Protein AF-A0A1N7NPM7-F1 (afdb_monomer_lite)

Structure (mmCIF, N/CA/C/O backbone):
data_AF-A0A1N7NPM7-F1
#
_entry.id   AF-A0A1N7NPM7-F1
#
loop_
_atom_site.group_PDB
_atom_site.id
_atom_site.type_symbol
_atom_site.label_atom_id
_atom_site.label_alt_id
_atom_site.label_comp_id
_atom_site.label_asym_id
_atom_site.label_entity_id
_atom_site.label_seq_id
_atom_site.pdbx_PDB_ins_code
_atom_site.Cartn_x
_atom_site.Cartn_y
_atom_site.Cartn_z
_atom_site.occupancy
_atom_site.B_iso_or_equiv
_atom_site.auth_seq_id
_atom_site.auth_comp_id
_atom_site.auth_asym_id
_atom_site.auth_atom_id
_atom_site.pdbx_PDB_model_num
ATOM 1 N N . MET A 1 1 ? 5.426 2.542 40.800 1.00 44.25 1 MET A N 1
ATOM 2 C CA . MET A 1 1 ? 4.868 1.258 40.334 1.00 44.25 1 MET A CA 1
ATOM 3 C C . MET A 1 1 ? 3.952 1.569 39.170 1.00 44.25 1 MET A C 1
ATOM 5 O O . MET A 1 1 ? 2.901 2.150 39.386 1.00 44.25 1 MET A O 1
ATOM 9 N N . LEU A 1 2 ? 4.429 1.337 37.947 1.00 50.62 2 LEU A N 1
ATOM 10 C CA . LEU A 1 2 ? 3.643 1.441 36.721 1.00 50.62 2 LEU A CA 1
ATOM 11 C C . LEU A 1 2 ? 3.340 0.005 36.306 1.00 50.62 2 LEU A C 1
ATOM 13 O O . LEU A 1 2 ? 4.246 -0.689 35.853 1.00 50.62 2 LEU A O 1
ATOM 17 N N . ASP A 1 3 ? 2.106 -0.436 36.534 1.00 46.72 3 ASP A N 1
ATOM 18 C CA . ASP A 1 3 ? 1.610 -1.720 36.047 1.00 46.72 3 ASP A CA 1
ATOM 19 C C . ASP A 1 3 ? 1.548 -1.685 34.519 1.00 46.72 3 ASP A C 1
ATOM 21 O O . ASP A 1 3 ? 0.654 -1.093 33.912 1.00 46.72 3 ASP A O 1
ATOM 25 N N . THR A 1 4 ? 2.536 -2.305 33.881 1.00 47.62 4 THR A N 1
ATOM 26 C CA . THR A 1 4 ? 2.466 -2.712 32.480 1.00 47.62 4 THR A CA 1
ATOM 27 C C . THR A 1 4 ? 1.654 -3.999 32.396 1.00 47.62 4 THR A C 1
ATOM 29 O O . THR A 1 4 ? 2.215 -5.087 32.312 1.00 47.62 4 THR A O 1
ATOM 32 N N . PHE A 1 5 ? 0.329 -3.858 32.430 1.00 43.31 5 PHE A N 1
ATOM 33 C CA . PHE A 1 5 ? -0.608 -4.871 31.946 1.00 43.31 5 PHE A CA 1
ATOM 34 C C . PHE A 1 5 ? -0.413 -4.998 30.425 1.00 43.31 5 PHE A C 1
ATOM 36 O O . PHE A 1 5 ? -0.824 -4.120 29.667 1.00 43.31 5 PHE A O 1
ATOM 43 N N . TYR A 1 6 ? 0.280 -6.046 29.988 1.00 47.88 6 TYR A N 1
ATOM 44 C CA . TYR A 1 6 ? 0.394 -6.454 28.584 1.00 47.88 6 TYR A CA 1
ATOM 45 C C . TYR A 1 6 ? 0.045 -7.944 28.499 1.00 47.88 6 TYR A C 1
ATOM 47 O O . TYR A 1 6 ? 0.883 -8.778 28.180 1.00 47.88 6 TYR A O 1
ATOM 55 N N . ASP A 1 7 ? -1.207 -8.260 28.815 1.00 42.31 7 ASP A N 1
ATOM 56 C CA . ASP A 1 7 ? -1.862 -9.487 28.365 1.00 42.31 7 ASP A CA 1
ATOM 57 C C . ASP A 1 7 ? -2.561 -9.157 27.040 1.00 42.31 7 ASP A C 1
ATOM 59 O O . ASP A 1 7 ? -3.732 -8.787 27.007 1.00 42.31 7 ASP A O 1
ATOM 63 N N . ASP A 1 8 ? -1.800 -9.197 25.945 1.00 46.72 8 ASP A N 1
ATOM 64 C CA . ASP A 1 8 ? -2.334 -9.172 24.575 1.00 46.72 8 ASP A CA 1
ATOM 65 C C . ASP A 1 8 ? -2.113 -10.570 23.973 1.00 46.72 8 ASP A C 1
ATOM 67 O O . ASP A 1 8 ? -1.433 -10.748 22.961 1.00 46.72 8 ASP A O 1
ATOM 71 N N . ASP A 1 9 ? -2.655 -11.583 24.658 1.00 43.19 9 ASP A N 1
ATOM 72 C CA . ASP A 1 9 ? -2.912 -12.917 24.105 1.00 43.19 9 ASP A CA 1
ATOM 73 C C . ASP A 1 9 ? -4.099 -12.799 23.136 1.00 43.19 9 ASP A C 1
ATOM 75 O O . ASP A 1 9 ? -5.238 -13.170 23.413 1.00 43.19 9 ASP A O 1
ATOM 79 N N . PHE A 1 10 ? -3.849 -12.154 21.994 1.00 45.81 10 PHE A N 1
ATOM 80 C CA . PHE A 1 10 ? -4.786 -12.118 20.878 1.00 45.81 10 PHE A CA 1
ATOM 81 C C . PHE A 1 10 ? -4.476 -13.313 19.972 1.00 45.81 10 PHE A C 1
ATOM 83 O O . PHE A 1 10 ? -3.776 -13.192 18.959 1.00 45.81 10 PHE A O 1
ATOM 90 N N . GLU A 1 11 ? -4.964 -14.486 20.383 1.00 36.81 11 GLU A N 1
ATOM 91 C CA . GLU A 1 11 ? -5.079 -15.676 19.537 1.00 36.81 11 GLU A CA 1
ATOM 92 C C . GLU A 1 11 ? -6.141 -15.411 18.459 1.00 36.81 11 GLU A C 1
ATOM 94 O O . GLU A 1 11 ? -7.296 -15.816 18.543 1.00 36.81 11 GLU A O 1
ATOM 99 N N . ASP A 1 12 ? -5.745 -14.638 17.451 1.00 50.12 12 ASP A N 1
ATOM 100 C CA . ASP A 1 12 ? -6.538 -14.357 16.260 1.00 50.12 12 ASP A CA 1
ATOM 101 C C . ASP A 1 12 ? -6.553 -15.610 15.367 1.00 50.12 12 ASP A C 1
ATOM 103 O O . ASP A 1 12 ? -5.730 -15.763 14.455 1.00 50.12 12 ASP A O 1
ATOM 107 N N . ASP A 1 13 ? -7.474 -16.528 15.665 1.00 41.88 13 ASP A N 1
ATOM 108 C CA . ASP A 1 13 ? -7.858 -17.668 14.824 1.00 41.88 13 ASP A CA 1
ATOM 109 C C . ASP A 1 13 ? -8.550 -17.168 13.542 1.00 41.88 13 ASP A C 1
ATOM 111 O O . ASP A 1 13 ? -9.756 -17.286 13.338 1.00 41.88 13 ASP A O 1
ATOM 115 N N . PHE A 1 14 ? -7.779 -16.522 12.667 1.00 45.53 14 PHE A N 1
ATOM 116 C CA . PHE A 1 14 ? -8.218 -16.171 11.322 1.00 45.53 14 PHE A CA 1
ATOM 117 C C . PHE A 1 14 ? -7.905 -17.329 10.378 1.00 45.53 14 PHE A C 1
ATOM 119 O O . PHE A 1 14 ? -6.869 -17.337 9.700 1.00 45.53 14 PHE A O 1
ATOM 126 N N . GLY A 1 15 ? -8.815 -18.301 10.328 1.00 40.44 15 GLY A N 1
ATOM 127 C CA . GLY A 1 15 ? -8.887 -19.269 9.239 1.00 40.44 15 GLY A CA 1
ATOM 128 C C . GLY A 1 15 ? -9.055 -18.534 7.908 1.00 40.44 15 GLY A C 1
ATOM 129 O O . GLY A 1 15 ? -10.133 -18.049 7.592 1.00 40.44 15 GLY A O 1
ATOM 130 N N . PHE A 1 16 ? -7.964 -18.404 7.152 1.00 44.41 16 PHE A N 1
ATOM 131 C CA . PHE A 1 16 ? -7.962 -17.741 5.850 1.00 44.41 16 PHE A CA 1
ATOM 132 C C . PHE A 1 16 ? -8.569 -18.656 4.789 1.00 44.41 16 PHE A C 1
ATOM 134 O O . PHE A 1 16 ? -7.919 -19.603 4.339 1.00 44.41 16 PHE A O 1
ATOM 141 N N . GLU A 1 17 ? -9.762 -18.315 4.318 1.00 46.16 17 GLU A N 1
ATOM 142 C CA . GLU A 1 17 ? -10.190 -18.707 2.980 1.00 46.16 17 GLU A CA 1
ATOM 143 C C . GLU A 1 17 ? -9.478 -17.800 1.955 1.00 46.16 17 GLU A C 1
ATOM 145 O O . GLU A 1 17 ? -9.155 -16.637 2.206 1.00 46.16 17 GLU A O 1
ATOM 150 N N . ASP A 1 18 ? -9.132 -18.342 0.787 1.00 52.78 18 ASP A N 1
ATOM 151 C CA . ASP A 1 18 ? -8.302 -17.673 -0.229 1.00 52.78 18 ASP A CA 1
ATOM 152 C C . ASP A 1 18 ? -8.950 -16.421 -0.886 1.00 52.78 18 ASP A C 1
ATOM 154 O O . ASP A 1 18 ? -8.361 -15.818 -1.798 1.00 52.78 18 ASP A O 1
ATOM 158 N N . ASP A 1 19 ? -10.109 -15.982 -0.386 1.00 53.78 19 ASP A N 1
ATOM 159 C CA . ASP A 1 19 ? -10.902 -14.848 -0.874 1.00 53.78 19 ASP A CA 1
ATOM 160 C C . ASP A 1 19 ? -10.576 -13.500 -0.202 1.00 53.78 19 ASP A C 1
ATOM 162 O O . ASP A 1 19 ? -10.722 -12.454 -0.839 1.00 53.78 19 ASP A O 1
ATOM 166 N N . ASP A 1 20 ? -9.944 -13.483 0.979 1.00 57.38 20 ASP A N 1
ATOM 167 C CA . ASP A 1 20 ? -9.572 -12.234 1.682 1.00 57.38 20 ASP A CA 1
ATOM 168 C C . ASP A 1 20 ? -8.542 -11.375 0.926 1.00 57.38 20 ASP A C 1
ATOM 170 O O . ASP A 1 20 ? -8.158 -10.272 1.346 1.00 57.38 20 ASP A O 1
ATOM 174 N N . PHE A 1 21 ? -8.006 -11.870 -0.201 1.00 58.31 21 PHE A N 1
ATOM 175 C CA . PHE A 1 21 ? -7.081 -11.059 -0.973 1.00 58.31 21 PHE A CA 1
ATOM 176 C C . PHE A 1 21 ? -7.748 -9.886 -1.725 1.00 58.31 21 PHE A C 1
ATOM 178 O O . PHE A 1 21 ? -7.024 -8.980 -2.142 1.00 58.31 21 PHE A O 1
ATOM 185 N N . GLU A 1 22 ? -9.076 -9.832 -1.821 1.00 61.25 22 GLU A N 1
ATOM 186 C CA . GLU A 1 22 ? -9.821 -8.749 -2.495 1.00 61.25 22 GLU A CA 1
ATOM 187 C C . GLU A 1 22 ? -10.512 -7.767 -1.540 1.00 61.25 22 GLU A C 1
ATOM 189 O O . GLU A 1 22 ? -10.818 -6.644 -1.939 1.00 61.25 22 GLU A O 1
ATOM 194 N N . ASP A 1 23 ? -10.628 -8.139 -0.268 1.00 65.38 23 ASP A N 1
ATOM 195 C CA . ASP A 1 23 ? -11.191 -7.320 0.795 1.00 65.38 23 ASP A CA 1
ATOM 196 C C . ASP A 1 23 ? -10.347 -6.056 1.042 1.00 65.38 23 ASP A C 1
ATOM 198 O O . ASP A 1 23 ? -9.190 -6.121 1.473 1.00 65.38 23 ASP A O 1
ATOM 202 N N . GLY A 1 24 ? -10.904 -4.887 0.726 1.00 69.38 24 GLY A N 1
ATOM 203 C CA . GLY A 1 24 ? -10.263 -3.588 0.955 1.00 69.38 24 GLY A CA 1
ATOM 204 C C . GLY A 1 24 ? -10.184 -2.682 -0.268 1.00 69.38 24 GLY A C 1
ATOM 205 O O . GLY A 1 24 ? -9.932 -1.492 -0.096 1.00 69.38 24 GLY A O 1
ATOM 206 N N . ASP A 1 25 ? -10.444 -3.198 -1.470 1.00 81.44 25 ASP A N 1
ATOM 207 C CA . ASP A 1 25 ? -10.557 -2.363 -2.671 1.00 81.44 25 ASP A CA 1
ATOM 208 C C . ASP A 1 25 ? -11.829 -1.499 -2.646 1.00 81.44 25 ASP A C 1
ATOM 210 O O . ASP A 1 25 ? -11.803 -0.381 -3.146 1.00 81.44 25 ASP A O 1
ATOM 214 N N . ASP A 1 26 ? -12.894 -1.960 -1.984 1.00 85.56 26 ASP A N 1
ATOM 215 C CA . ASP A 1 26 ? -14.193 -1.266 -1.903 1.00 85.56 26 ASP A CA 1
ATOM 216 C C . ASP A 1 26 ? -14.134 0.075 -1.157 1.00 85.56 26 ASP A C 1
ATOM 218 O O . ASP A 1 26 ? -15.056 0.883 -1.224 1.00 85.56 26 ASP A O 1
ATOM 222 N N . LEU A 1 27 ? -13.049 0.303 -0.413 1.00 86.31 27 LEU A N 1
ATOM 223 C CA . LEU A 1 27 ? -12.798 1.540 0.320 1.00 86.31 27 LEU A CA 1
ATOM 224 C C . LEU A 1 27 ? -12.124 2.622 -0.535 1.00 86.31 27 LEU A C 1
ATOM 226 O O . LEU A 1 27 ? -11.954 3.742 -0.057 1.00 86.31 27 LEU A O 1
ATOM 230 N N . PHE A 1 28 ? -11.701 2.294 -1.754 1.00 88.25 28 PHE A N 1
ATOM 231 C CA . PHE A 1 28 ? -10.992 3.206 -2.640 1.00 88.25 28 PHE A CA 1
ATOM 232 C C . PHE A 1 28 ? -11.810 3.455 -3.898 1.00 88.25 28 PHE A C 1
ATOM 234 O O . PHE A 1 28 ? -12.347 2.525 -4.500 1.00 88.25 28 PHE A O 1
ATOM 241 N N . ASP A 1 29 ? -11.825 4.707 -4.348 1.00 90.69 29 ASP A N 1
ATOM 242 C CA . ASP A 1 29 ? -12.366 5.019 -5.661 1.00 90.69 29 ASP A CA 1
ATOM 243 C C . ASP A 1 29 ? -11.534 4.306 -6.745 1.00 90.69 29 ASP A C 1
ATOM 245 O O . ASP A 1 29 ? -10.297 4.270 -6.653 1.00 90.69 29 ASP A O 1
ATOM 249 N N . PRO A 1 30 ? -12.164 3.759 -7.804 1.00 88.25 30 PRO A N 1
ATOM 250 C CA . PRO A 1 30 ? -11.444 3.077 -8.880 1.00 88.25 30 PRO A CA 1
ATOM 251 C C . PRO A 1 30 ? -10.322 3.925 -9.495 1.00 88.25 30 PRO A C 1
ATOM 253 O O . PRO A 1 30 ? -9.262 3.398 -9.825 1.00 88.25 30 PRO A O 1
ATOM 256 N N . GLU A 1 31 ? -10.519 5.244 -9.583 1.00 88.81 31 GLU A N 1
ATOM 257 C CA . GLU A 1 31 ? -9.515 6.188 -10.085 1.00 88.81 31 GLU A CA 1
ATOM 258 C C . GLU A 1 31 ? -8.271 6.272 -9.186 1.00 88.81 31 GLU A C 1
ATOM 260 O O . GLU A 1 31 ? -7.149 6.362 -9.689 1.00 88.81 31 GLU A O 1
ATOM 265 N N . ASP A 1 32 ? -8.441 6.215 -7.861 1.00 88.56 32 ASP A N 1
ATOM 266 C CA . ASP A 1 32 ? -7.320 6.220 -6.917 1.00 88.56 32 ASP A CA 1
ATOM 267 C C . ASP A 1 32 ? -6.543 4.904 -6.992 1.00 88.56 32 ASP A C 1
ATOM 269 O O . ASP A 1 32 ? -5.310 4.913 -6.980 1.00 88.56 32 ASP A O 1
ATOM 273 N N . ILE A 1 33 ? -7.245 3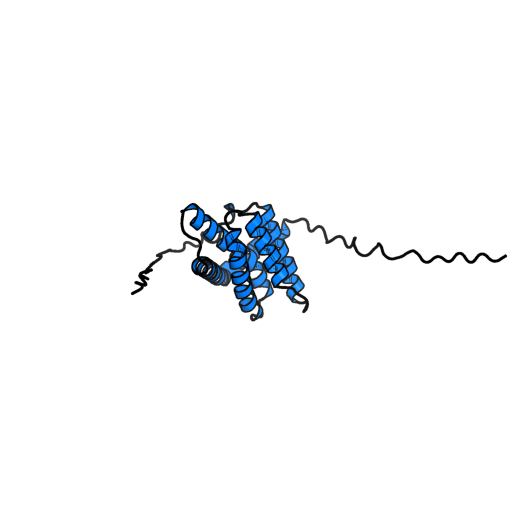.774 -7.138 1.00 89.19 33 ILE A N 1
ATOM 274 C CA . ILE A 1 33 ? -6.611 2.470 -7.369 1.00 89.19 33 ILE A CA 1
ATOM 275 C C . ILE A 1 33 ? -5.766 2.528 -8.643 1.00 89.19 33 ILE A C 1
ATOM 277 O O . ILE A 1 33 ? -4.582 2.196 -8.612 1.00 89.19 33 ILE A O 1
ATOM 281 N N . GLU A 1 34 ? -6.344 2.986 -9.753 1.00 90.12 34 GLU A N 1
ATOM 282 C CA . GLU A 1 34 ? -5.636 3.125 -11.026 1.00 90.12 34 GLU A CA 1
ATOM 283 C C . GLU A 1 34 ? -4.415 4.044 -10.921 1.00 90.12 34 GLU A C 1
ATOM 285 O O . GLU A 1 34 ? -3.351 3.706 -11.442 1.00 90.12 34 GLU A O 1
ATOM 290 N N . ALA A 1 35 ? -4.532 5.174 -10.217 1.00 89.38 35 ALA A N 1
ATOM 291 C CA . ALA A 1 35 ? -3.423 6.097 -9.997 1.00 89.38 35 ALA A CA 1
ATOM 292 C C . ALA A 1 35 ? -2.282 5.455 -9.193 1.00 89.38 35 ALA A C 1
ATOM 294 O O . ALA A 1 35 ? -1.113 5.619 -9.547 1.00 89.38 35 ALA A O 1
ATOM 295 N N . MET A 1 36 ? -2.605 4.699 -8.138 1.00 89.81 36 MET A N 1
ATOM 296 C CA . MET A 1 36 ? -1.610 4.005 -7.317 1.00 89.81 36 MET A CA 1
ATOM 297 C C . MET A 1 36 ? -0.906 2.880 -8.088 1.00 89.81 36 MET A C 1
ATOM 299 O O . MET A 1 36 ? 0.310 2.728 -7.969 1.00 89.81 36 MET A O 1
ATOM 303 N N . GLU A 1 37 ? -1.647 2.098 -8.878 1.00 90.25 37 GLU A N 1
ATOM 304 C CA . GLU A 1 37 ? -1.064 1.033 -9.702 1.00 90.25 37 GLU A CA 1
ATOM 305 C C . GLU A 1 37 ? -0.205 1.618 -10.835 1.00 90.25 37 GLU A C 1
ATOM 307 O O . GLU A 1 37 ? 0.893 1.125 -11.077 1.00 90.25 37 GLU A O 1
ATOM 312 N N . ALA A 1 38 ? -0.640 2.706 -11.479 1.00 88.94 38 ALA A N 1
ATOM 313 C CA . ALA A 1 38 ? 0.150 3.387 -12.505 1.00 88.94 38 ALA A CA 1
ATOM 314 C C . ALA A 1 38 ? 1.471 3.934 -11.949 1.00 88.94 38 ALA A C 1
ATOM 316 O O . ALA A 1 38 ? 2.525 3.689 -12.526 1.00 88.94 38 ALA A O 1
ATOM 317 N N . LEU A 1 39 ? 1.420 4.603 -10.793 1.00 88.06 39 LEU A N 1
ATOM 318 C CA . LEU A 1 39 ? 2.612 5.117 -10.125 1.00 88.06 39 LEU A CA 1
ATOM 319 C C . LEU A 1 39 ? 3.623 3.996 -9.826 1.00 88.06 39 LEU A C 1
ATOM 321 O O . LEU A 1 39 ? 4.828 4.204 -9.923 1.00 88.06 39 LEU A O 1
ATOM 325 N N . ALA A 1 40 ? 3.146 2.804 -9.461 1.00 87.12 40 ALA A N 1
ATOM 326 C CA . ALA A 1 40 ? 4.024 1.668 -9.206 1.00 87.12 40 ALA A CA 1
ATOM 327 C C . ALA A 1 40 ? 4.606 1.032 -10.465 1.00 87.12 40 ALA A C 1
ATOM 329 O O . ALA A 1 40 ? 5.683 0.450 -10.368 1.00 87.12 40 ALA A O 1
ATOM 330 N N . ASP A 1 41 ? 3.931 1.112 -11.613 1.00 87.75 41 ASP A N 1
ATOM 331 C CA . ASP A 1 41 ? 4.511 0.647 -12.874 1.00 87.75 41 ASP A CA 1
ATOM 332 C C . ASP A 1 41 ? 5.590 1.625 -13.357 1.00 87.75 41 ASP A C 1
ATOM 334 O O . ASP A 1 41 ? 6.704 1.183 -13.622 1.00 87.75 41 ASP A O 1
ATOM 338 N N . ASP A 1 42 ? 5.327 2.940 -13.306 1.00 85.75 42 ASP A N 1
ATOM 339 C CA . ASP A 1 42 ? 6.324 3.987 -13.593 1.00 85.75 42 ASP A CA 1
ATOM 340 C C . ASP A 1 42 ? 7.572 3.816 -12.701 1.00 85.75 42 ASP A C 1
ATOM 342 O O . ASP A 1 42 ? 8.713 3.852 -13.164 1.00 85.75 42 ASP A O 1
ATOM 346 N N . PHE A 1 43 ? 7.359 3.550 -11.408 1.00 85.44 43 PHE A N 1
ATOM 347 C CA . PHE A 1 43 ? 8.433 3.283 -10.453 1.00 85.44 43 PHE A CA 1
ATOM 348 C C . PHE A 1 43 ? 9.160 1.955 -10.721 1.00 85.44 43 PHE A C 1
ATOM 350 O O . PHE A 1 43 ? 10.380 1.871 -10.597 1.00 85.44 43 PHE A O 1
ATOM 357 N N . ALA A 1 44 ? 8.432 0.900 -11.101 1.00 85.44 44 ALA A N 1
ATOM 358 C CA . ALA A 1 44 ? 9.015 -0.394 -11.450 1.00 85.44 44 ALA A CA 1
ATOM 359 C C . ALA A 1 44 ? 9.873 -0.337 -12.723 1.00 85.44 44 ALA A C 1
ATOM 361 O O . ALA A 1 44 ? 10.817 -1.122 -12.839 1.00 85.44 44 ALA A O 1
ATOM 362 N N . GLU A 1 45 ? 9.543 0.550 -13.662 1.00 83.25 45 GLU A N 1
ATOM 363 C CA . GLU A 1 45 ? 10.332 0.816 -14.867 1.00 83.25 45 GLU A CA 1
ATOM 364 C C . GLU A 1 45 ? 11.586 1.636 -14.552 1.00 83.25 45 GLU A C 1
ATOM 366 O O . GLU A 1 45 ? 12.673 1.243 -14.968 1.00 83.25 45 GLU A O 1
ATOM 371 N N . GLY A 1 46 ? 11.460 2.692 -13.742 1.00 79.69 46 GLY A N 1
ATOM 372 C CA . GLY A 1 46 ? 12.588 3.543 -13.345 1.00 79.69 46 GLY A CA 1
ATOM 373 C C . GLY A 1 46 ? 13.602 2.879 -12.408 1.00 79.69 46 GLY A C 1
ATOM 374 O O . GLY A 1 46 ? 14.643 3.457 -12.135 1.00 79.69 46 GLY A O 1
ATOM 375 N N . PHE A 1 47 ? 13.336 1.673 -11.890 1.00 71.38 47 PHE A N 1
ATOM 376 C CA . PHE A 1 47 ? 14.253 0.967 -10.977 1.00 71.38 47 PHE A CA 1
ATOM 377 C C . PHE A 1 47 ? 15.611 0.600 -11.597 1.00 71.38 47 PHE A C 1
ATOM 379 O O . PHE A 1 47 ? 16.496 0.140 -10.878 1.00 71.38 47 PHE A O 1
ATOM 386 N N . GLU A 1 48 ? 15.752 0.707 -12.920 1.00 67.56 48 GLU A N 1
ATOM 387 C CA . GLU A 1 48 ? 17.038 0.570 -13.616 1.00 67.56 48 GLU A CA 1
ATOM 388 C C . GLU A 1 48 ? 17.899 1.841 -13.527 1.00 67.56 48 GLU A C 1
ATOM 390 O O . GLU A 1 48 ? 19.108 1.755 -13.730 1.00 67.56 48 GLU A O 1
ATOM 395 N N . ASP A 1 49 ? 17.295 2.986 -13.206 1.00 70.38 49 ASP A N 1
ATOM 396 C CA . ASP A 1 49 ? 17.976 4.269 -13.087 1.00 70.38 49 ASP A CA 1
ATOM 397 C C . ASP A 1 49 ? 18.474 4.465 -11.642 1.00 70.38 49 ASP A C 1
ATOM 399 O O . ASP A 1 49 ? 17.699 4.397 -10.686 1.00 70.38 49 ASP A O 1
ATOM 403 N N . ASP A 1 50 ? 19.769 4.755 -11.465 1.00 67.44 50 ASP A N 1
ATOM 404 C CA . ASP A 1 50 ? 20.382 5.027 -10.146 1.00 67.44 50 ASP A CA 1
ATOM 405 C C . ASP A 1 50 ? 19.799 6.280 -9.446 1.00 67.44 50 ASP A C 1
ATOM 407 O O . ASP A 1 50 ? 20.014 6.486 -8.251 1.00 67.44 50 ASP A O 1
ATOM 411 N N . ASP A 1 51 ? 19.027 7.098 -10.170 1.00 67.38 51 ASP A N 1
ATOM 412 C CA . ASP A 1 51 ? 18.396 8.335 -9.688 1.00 67.38 51 ASP A CA 1
ATOM 413 C C . ASP A 1 51 ? 16.968 8.130 -9.140 1.00 67.38 51 ASP A C 1
ATOM 415 O O . ASP A 1 51 ? 16.235 9.097 -8.902 1.00 67.38 51 ASP A O 1
ATOM 419 N N . LEU A 1 52 ? 16.528 6.883 -8.956 1.00 75.69 52 LEU A N 1
ATOM 420 C CA . LEU A 1 52 ? 15.177 6.594 -8.486 1.00 75.69 52 LEU A CA 1
ATOM 421 C C . LEU A 1 52 ? 14.960 7.072 -7.035 1.00 75.69 52 LEU A C 1
ATOM 423 O O . LEU A 1 52 ? 15.488 6.508 -6.076 1.00 75.69 52 LEU A O 1
ATOM 427 N N . ASP A 1 53 ? 14.104 8.079 -6.859 1.00 83.00 53 ASP A N 1
ATOM 428 C CA . ASP A 1 53 ? 13.733 8.590 -5.537 1.00 83.00 53 ASP A CA 1
ATOM 429 C C . ASP A 1 53 ? 12.609 7.744 -4.905 1.00 83.00 53 ASP A C 1
ATOM 431 O O . ASP A 1 53 ? 11.408 7.953 -5.123 1.00 83.00 53 ASP A O 1
ATOM 435 N N . GLU A 1 54 ? 13.014 6.760 -4.097 1.00 83.94 54 GLU A N 1
ATOM 436 C CA . GLU A 1 54 ? 12.113 5.908 -3.310 1.00 83.94 54 GLU A CA 1
ATOM 437 C C . GLU A 1 54 ? 11.176 6.717 -2.394 1.00 83.94 54 GLU A C 1
ATOM 439 O O . GLU A 1 54 ? 10.007 6.355 -2.212 1.00 83.94 54 GLU A O 1
ATOM 444 N N . ASP A 1 55 ? 11.673 7.811 -1.808 1.00 84.56 55 ASP A N 1
ATOM 445 C CA . ASP A 1 55 ? 10.908 8.635 -0.874 1.00 84.56 55 ASP A CA 1
ATOM 446 C C . ASP A 1 55 ? 9.839 9.449 -1.621 1.00 84.56 55 ASP A C 1
ATOM 448 O O . ASP A 1 55 ? 8.724 9.599 -1.112 1.00 84.56 55 ASP A O 1
ATOM 452 N N . ALA A 1 56 ? 10.119 9.905 -2.848 1.00 87.06 56 ALA A N 1
ATOM 453 C CA . ALA A 1 56 ? 9.133 10.561 -3.708 1.00 87.06 56 ALA A CA 1
ATOM 454 C C . ALA A 1 56 ? 7.998 9.610 -4.117 1.00 87.06 56 ALA A C 1
ATOM 456 O O . ALA A 1 56 ? 6.820 9.976 -4.028 1.00 87.06 56 ALA A O 1
ATOM 457 N N . PHE A 1 57 ? 8.330 8.372 -4.498 1.00 86.69 57 PHE A N 1
ATOM 458 C CA . PHE A 1 57 ? 7.340 7.343 -4.825 1.00 86.69 57 PHE A CA 1
ATOM 459 C C . PHE A 1 57 ? 6.434 7.027 -3.634 1.00 86.69 57 PHE A C 1
ATOM 461 O O . PHE A 1 57 ? 5.207 7.097 -3.736 1.00 86.69 57 PHE A O 1
ATOM 468 N N . LEU A 1 58 ? 7.031 6.728 -2.478 1.00 86.50 58 LEU A N 1
ATOM 469 C CA . LEU A 1 58 ? 6.279 6.437 -1.261 1.00 86.50 58 LEU A CA 1
ATOM 470 C C . LEU A 1 58 ? 5.462 7.650 -0.808 1.00 86.50 58 LEU A C 1
ATOM 472 O O . LEU A 1 58 ? 4.318 7.486 -0.386 1.00 86.50 58 LEU A O 1
ATOM 476 N N . GLY A 1 59 ? 6.020 8.856 -0.940 1.00 85.69 59 GLY A N 1
ATOM 477 C CA . GLY A 1 59 ? 5.358 10.139 -0.713 1.00 85.69 59 GLY A CA 1
ATOM 478 C C . GLY A 1 59 ? 4.071 10.281 -1.518 1.00 85.69 59 GLY A C 1
ATOM 479 O O . GLY A 1 59 ? 3.002 10.516 -0.948 1.00 85.69 59 GLY A O 1
ATOM 480 N N . ALA A 1 60 ? 4.163 10.081 -2.832 1.00 88.50 60 ALA A N 1
ATOM 481 C CA . ALA A 1 60 ? 3.023 10.134 -3.738 1.00 88.50 60 ALA A CA 1
ATOM 482 C C . ALA A 1 60 ? 1.991 9.037 -3.426 1.00 88.50 60 ALA A C 1
ATOM 484 O O . ALA A 1 60 ? 0.790 9.314 -3.373 1.00 88.50 60 ALA A O 1
ATOM 485 N N . LEU A 1 61 ? 2.445 7.818 -3.126 1.00 85.62 61 LEU A N 1
ATOM 486 C CA . LEU A 1 61 ? 1.573 6.686 -2.819 1.00 85.62 61 LEU A CA 1
ATOM 487 C C . LEU A 1 61 ? 0.819 6.874 -1.490 1.00 85.62 61 LEU A C 1
ATOM 489 O O . LEU A 1 61 ? -0.381 6.614 -1.407 1.00 85.62 61 LEU A O 1
ATOM 493 N N . ALA A 1 62 ? 1.494 7.382 -0.456 1.00 83.06 62 ALA A N 1
ATOM 494 C CA . ALA A 1 62 ? 0.868 7.719 0.821 1.00 83.06 62 ALA A CA 1
ATOM 495 C C . ALA A 1 62 ? -0.084 8.917 0.690 1.00 83.06 62 ALA A C 1
ATOM 497 O O . ALA A 1 62 ? -1.125 8.946 1.346 1.00 83.06 62 ALA A O 1
ATOM 498 N N . GLY A 1 63 ? 0.252 9.886 -0.168 1.00 84.25 63 GLY A N 1
ATOM 499 C CA . GLY A 1 63 ? -0.615 11.007 -0.520 1.00 84.25 63 GLY A CA 1
ATOM 500 C C . GLY A 1 63 ? -1.922 10.548 -1.167 1.00 84.25 63 GLY A C 1
ATOM 501 O O . GLY A 1 63 ? -2.993 10.961 -0.722 1.00 84.25 63 GLY A O 1
ATOM 502 N N . LEU A 1 64 ? -1.842 9.642 -2.148 1.00 86.06 64 LEU A N 1
ATOM 503 C CA . LEU A 1 64 ? -3.010 9.015 -2.778 1.00 86.06 64 LEU A CA 1
ATOM 504 C C . LEU A 1 64 ? -3.848 8.234 -1.763 1.00 86.06 64 LEU A C 1
ATOM 506 O O . LEU A 1 64 ? -5.054 8.444 -1.679 1.00 86.06 64 LEU A O 1
ATOM 510 N N . ALA A 1 65 ? -3.219 7.412 -0.919 1.00 81.69 65 ALA A N 1
ATOM 511 C CA . ALA A 1 65 ? -3.940 6.662 0.109 1.00 81.69 65 ALA A CA 1
ATOM 512 C C . ALA A 1 65 ? -4.654 7.580 1.121 1.00 81.69 65 ALA A C 1
ATOM 514 O O . ALA A 1 65 ? -5.784 7.307 1.520 1.00 81.69 65 ALA A O 1
ATOM 515 N N . ALA A 1 66 ? -4.024 8.687 1.526 1.00 84.62 66 ALA A N 1
ATOM 516 C CA . ALA A 1 66 ? -4.632 9.666 2.427 1.00 84.62 66 ALA A CA 1
ATOM 517 C C . ALA A 1 66 ? -5.743 10.494 1.759 1.00 84.62 66 ALA A C 1
ATOM 519 O O . ALA A 1 66 ? -6.633 10.978 2.461 1.00 84.62 66 ALA A O 1
ATOM 520 N N . ARG A 1 67 ? -5.681 10.677 0.432 1.00 87.81 67 ARG A N 1
ATOM 521 C CA . ARG A 1 67 ? -6.745 11.302 -0.364 1.00 87.81 67 ARG A CA 1
ATOM 522 C C . ARG A 1 67 ? -7.969 10.394 -0.434 1.00 87.81 67 ARG A C 1
ATOM 524 O O . ARG A 1 67 ? -9.057 10.862 -0.120 1.00 87.81 67 ARG A O 1
ATOM 531 N N . ALA A 1 68 ? -7.756 9.123 -0.769 1.00 84.94 68 ALA A N 1
ATOM 532 C CA . ALA A 1 68 ? -8.808 8.117 -0.874 1.00 84.94 68 ALA A CA 1
ATOM 533 C C . ALA A 1 68 ? -9.484 7.846 0.478 1.00 84.94 68 ALA A C 1
ATOM 535 O O . ALA A 1 68 ? -10.698 7.712 0.573 1.00 84.94 68 ALA A O 1
ATOM 536 N N . LEU A 1 69 ? -8.696 7.815 1.560 1.00 86.12 69 LEU A N 1
ATOM 537 C CA . LEU A 1 69 ? -9.179 7.543 2.910 1.00 86.12 69 LEU A CA 1
ATOM 538 C C . LEU A 1 69 ? -8.785 8.672 3.879 1.00 86.12 69 LEU A C 1
ATOM 540 O O . LEU A 1 69 ? -7.795 8.566 4.612 1.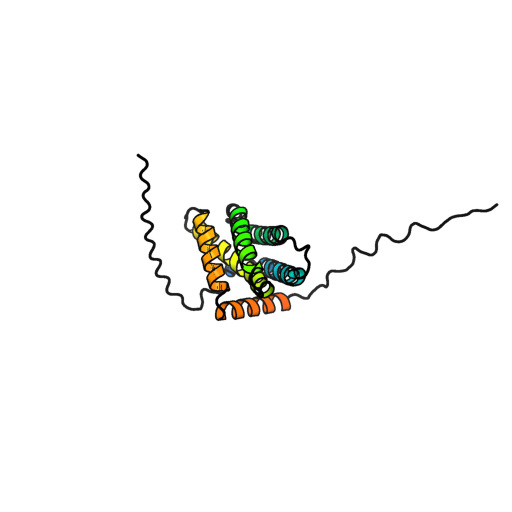00 86.12 69 LEU A O 1
ATOM 544 N N . PRO A 1 70 ? -9.588 9.749 3.981 1.00 85.88 70 PRO A N 1
ATOM 545 C CA . PRO A 1 70 ? -9.278 10.892 4.843 1.00 85.88 70 PRO A CA 1
ATOM 546 C C . PRO A 1 70 ? -9.066 10.514 6.317 1.00 85.88 70 PRO A C 1
ATOM 548 O O . PRO A 1 70 ? -8.254 11.125 7.018 1.00 85.88 70 PRO A O 1
ATOM 551 N N . MET A 1 71 ? -9.752 9.468 6.788 1.00 85.00 71 MET A N 1
ATOM 552 C CA . MET A 1 71 ? -9.637 8.963 8.160 1.00 85.00 71 MET A CA 1
ATOM 553 C C . MET A 1 71 ? -8.246 8.403 8.494 1.00 85.00 71 MET A C 1
ATOM 555 O O . MET A 1 71 ? -7.824 8.469 9.650 1.00 85.00 71 MET A O 1
ATOM 559 N N . VAL A 1 72 ? -7.482 7.936 7.498 1.00 81.12 72 VAL A N 1
ATOM 560 C CA . VAL A 1 72 ? -6.107 7.443 7.696 1.00 81.12 72 VAL A CA 1
ATOM 561 C C . VAL A 1 72 ? -5.043 8.504 7.425 1.00 81.12 72 VAL A C 1
ATOM 563 O O . VAL A 1 72 ? -3.852 8.210 7.510 1.00 81.12 72 VAL A O 1
ATOM 566 N N . LYS A 1 73 ? -5.418 9.770 7.195 1.00 86.19 73 LYS A N 1
ATOM 567 C CA . LYS A 1 73 ? -4.458 10.873 7.004 1.00 86.19 73 LYS A CA 1
ATOM 568 C C . LYS A 1 73 ? -3.452 10.986 8.155 1.00 86.19 73 LYS A C 1
ATOM 570 O O . LYS A 1 73 ? -2.273 11.244 7.931 1.00 86.19 73 LYS A O 1
ATOM 575 N N . ARG A 1 74 ? -3.887 10.723 9.393 1.00 82.88 74 ARG A N 1
ATOM 576 C CA . ARG A 1 74 ? -3.007 10.685 10.581 1.00 82.88 74 ARG A CA 1
ATOM 577 C C . ARG A 1 74 ? -2.033 9.500 10.573 1.00 82.88 74 ARG A C 1
ATOM 579 O O . ARG A 1 74 ? -1.000 9.558 11.235 1.00 82.88 74 ARG A O 1
ATOM 586 N N . ALA A 1 75 ? -2.343 8.446 9.821 1.00 81.75 75 ALA A N 1
ATOM 587 C CA . ALA A 1 75 ? -1.498 7.274 9.641 1.00 81.75 75 ALA A CA 1
ATOM 588 C C . ALA A 1 75 ? -0.527 7.387 8.457 1.00 81.75 75 ALA A C 1
ATOM 590 O O . ALA A 1 75 ? 0.414 6.600 8.398 1.00 81.75 75 ALA A O 1
ATOM 591 N N . ALA A 1 76 ? -0.666 8.387 7.581 1.00 82.44 76 ALA A N 1
ATOM 592 C CA . ALA A 1 76 ? 0.234 8.621 6.449 1.00 82.44 76 ALA A CA 1
ATOM 593 C C . ALA A 1 76 ? 1.742 8.557 6.796 1.00 82.44 76 ALA A C 1
ATOM 595 O O . ALA A 1 76 ? 2.455 7.793 6.146 1.00 82.44 76 ALA A O 1
ATOM 596 N N . PRO A 1 77 ? 2.265 9.232 7.846 1.00 84.94 77 PRO A N 1
ATOM 597 C CA . PRO A 1 77 ? 3.689 9.125 8.186 1.00 84.94 77 PRO A CA 1
ATOM 598 C C . PRO A 1 77 ? 4.097 7.720 8.654 1.00 84.94 77 PRO A C 1
ATOM 600 O O . PRO A 1 77 ? 5.260 7.338 8.534 1.00 84.94 77 PRO A O 1
ATOM 603 N N . MET A 1 78 ? 3.162 6.939 9.203 1.00 85.56 78 MET A N 1
ATOM 604 C CA . MET A 1 78 ? 3.408 5.548 9.593 1.00 85.56 78 MET A CA 1
ATOM 605 C C . MET A 1 78 ? 3.403 4.627 8.370 1.00 85.56 78 MET A C 1
ATOM 607 O O . MET A 1 78 ? 4.274 3.769 8.267 1.00 85.56 78 MET A O 1
ATOM 611 N N . LEU A 1 79 ? 2.486 4.852 7.423 1.00 82.38 79 LEU A N 1
ATOM 612 C CA . LEU A 1 79 ? 2.436 4.149 6.138 1.00 82.38 79 LEU A CA 1
ATOM 613 C C . LEU A 1 79 ? 3.697 4.405 5.308 1.00 82.38 79 LEU A C 1
ATOM 615 O O . LEU A 1 79 ? 4.248 3.459 4.760 1.00 82.38 79 LEU A O 1
ATOM 619 N N . LEU A 1 80 ? 4.209 5.639 5.295 1.00 85.69 80 LEU A N 1
ATOM 620 C CA . LEU A 1 80 ? 5.487 5.980 4.660 1.00 85.69 80 LEU A CA 1
ATOM 621 C C . LEU A 1 80 ? 6.651 5.185 5.250 1.00 85.69 80 LEU A C 1
ATOM 623 O O . LEU A 1 80 ? 7.414 4.556 4.522 1.00 85.69 80 LEU A O 1
ATOM 627 N N . LYS A 1 81 ? 6.764 5.157 6.584 1.00 85.69 81 LYS A N 1
ATOM 628 C CA . LYS A 1 81 ? 7.812 4.385 7.271 1.00 85.69 81 LYS A CA 1
ATOM 629 C C . LYS A 1 81 ? 7.694 2.887 6.999 1.00 85.69 81 LYS A C 1
ATOM 631 O O . LYS A 1 81 ? 8.710 2.226 6.790 1.00 85.69 81 LYS A O 1
ATOM 636 N N . ALA A 1 82 ? 6.470 2.359 6.992 1.00 81.88 82 ALA A N 1
ATOM 637 C CA . ALA A 1 82 ? 6.208 0.968 6.652 1.00 81.88 82 ALA A CA 1
ATOM 638 C C . ALA A 1 82 ? 6.620 0.676 5.203 1.00 81.88 82 ALA A C 1
ATOM 640 O O . ALA A 1 82 ? 7.397 -0.244 4.968 1.00 81.88 82 ALA A O 1
ATOM 641 N N . GLY A 1 83 ? 6.179 1.509 4.258 1.00 83.69 83 GLY A N 1
ATOM 642 C CA . GLY A 1 83 ? 6.513 1.419 2.841 1.00 83.69 83 GLY A CA 1
ATOM 643 C C . GLY A 1 83 ? 8.017 1.460 2.592 1.00 83.69 83 GLY A C 1
ATOM 644 O O . GLY A 1 83 ? 8.525 0.600 1.886 1.00 83.69 83 GLY A O 1
ATOM 645 N N . ARG A 1 84 ? 8.752 2.356 3.261 1.00 86.38 84 ARG A N 1
ATOM 646 C CA . ARG A 1 84 ? 10.220 2.438 3.168 1.00 86.38 84 ARG A CA 1
ATOM 647 C C . ARG A 1 84 ? 10.901 1.184 3.699 1.00 86.38 84 ARG A C 1
ATOM 649 O O . ARG A 1 84 ? 11.846 0.685 3.099 1.00 86.38 84 ARG A O 1
ATOM 656 N N . SER A 1 85 ? 10.415 0.644 4.816 1.00 83.75 85 SER A N 1
ATOM 657 C CA . SER A 1 85 ? 10.954 -0.603 5.367 1.00 83.75 85 SER A CA 1
ATOM 658 C C . SER A 1 85 ? 10.692 -1.795 4.447 1.00 83.75 85 SER A C 1
ATOM 660 O O . SER A 1 85 ? 11.573 -2.635 4.271 1.00 83.75 85 SER A O 1
ATOM 662 N N . ILE A 1 86 ? 9.501 -1.858 3.848 1.00 82.31 86 ILE A N 1
ATOM 663 C CA . ILE A 1 86 ? 9.130 -2.882 2.873 1.00 82.31 86 ILE A CA 1
ATOM 664 C C . ILE A 1 86 ? 10.027 -2.744 1.649 1.00 82.31 86 ILE A C 1
ATOM 666 O O . ILE A 1 86 ? 10.726 -3.689 1.302 1.00 82.31 86 ILE A O 1
ATOM 670 N N . LEU A 1 87 ? 10.085 -1.558 1.053 1.00 82.44 87 LEU A N 1
ATOM 671 C CA . LEU A 1 87 ? 10.837 -1.320 -0.165 1.00 82.44 87 LEU A CA 1
ATOM 672 C C . LEU A 1 87 ? 12.334 -1.572 0.018 1.00 82.44 87 LEU A C 1
ATOM 674 O O . LEU A 1 87 ? 12.904 -2.317 -0.766 1.00 82.44 87 LEU A O 1
ATOM 678 N N . GLY A 1 88 ? 12.934 -1.104 1.115 1.00 83.00 88 GLY A N 1
ATOM 679 C CA . GLY A 1 88 ? 14.339 -1.379 1.430 1.00 83.00 88 GLY A CA 1
ATOM 680 C C . GLY A 1 88 ? 14.652 -2.862 1.680 1.00 83.00 88 GLY A C 1
ATOM 681 O O . GLY A 1 88 ? 15.799 -3.290 1.555 1.00 83.00 88 GLY A O 1
ATOM 682 N N . ARG A 1 89 ? 13.650 -3.679 2.039 1.00 80.00 89 ARG A N 1
ATOM 683 C CA . ARG A 1 89 ? 13.788 -5.147 2.093 1.00 80.00 89 ARG A CA 1
ATOM 684 C C . ARG A 1 89 ? 13.618 -5.778 0.713 1.00 80.00 89 ARG A C 1
ATOM 686 O O . ARG A 1 89 ? 14.317 -6.739 0.405 1.00 80.00 89 ARG A O 1
ATOM 693 N N . LEU A 1 90 ? 12.709 -5.247 -0.103 1.00 76.56 90 LEU A N 1
ATOM 694 C CA . LEU A 1 90 ? 12.430 -5.723 -1.457 1.00 76.56 90 LEU A CA 1
ATOM 695 C C . LEU A 1 90 ? 13.546 -5.379 -2.448 1.00 76.56 90 LEU A C 1
ATOM 697 O O . LEU A 1 90 ? 13.848 -6.206 -3.305 1.00 76.56 90 LEU A O 1
ATOM 701 N N . SER A 1 91 ? 14.188 -4.217 -2.306 1.00 74.25 91 SER A N 1
ATOM 702 C CA . SER A 1 91 ? 15.287 -3.750 -3.162 1.00 74.25 91 SER A CA 1
ATOM 703 C C . SER A 1 91 ? 16.526 -4.644 -3.077 1.00 74.25 91 SER A C 1
ATOM 705 O O . SER A 1 91 ? 17.304 -4.728 -4.019 1.00 74.25 91 SER A O 1
ATOM 707 N N . ARG A 1 92 ? 16.671 -5.406 -1.986 1.00 74.50 92 ARG A N 1
ATOM 708 C CA . ARG A 1 92 ? 17.742 -6.402 -1.810 1.00 74.50 92 ARG A CA 1
ATOM 709 C C . ARG A 1 92 ? 17.503 -7.715 -2.565 1.00 74.50 92 ARG A C 1
ATOM 711 O O . ARG A 1 92 ? 18.378 -8.576 -2.568 1.00 74.50 92 ARG A O 1
ATOM 718 N N . SER A 1 93 ? 16.328 -7.912 -3.165 1.00 71.75 93 SER A N 1
ATOM 719 C CA . SER A 1 93 ? 15.994 -9.112 -3.940 1.00 71.75 93 SER A CA 1
ATOM 720 C C . SER A 1 93 ? 16.129 -8.840 -5.435 1.00 71.75 93 SER A C 1
ATOM 722 O O . SER A 1 93 ? 15.610 -7.851 -5.919 1.00 71.75 93 SER A O 1
ATOM 724 N N . THR A 1 94 ? 16.665 -9.772 -6.224 1.00 63.44 94 THR A N 1
ATOM 725 C CA . THR A 1 94 ? 16.700 -9.689 -7.705 1.00 63.44 94 THR A CA 1
ATOM 726 C C . THR A 1 94 ? 15.318 -9.624 -8.380 1.00 63.44 94 THR A C 1
ATOM 728 O O . THR A 1 94 ? 15.219 -9.507 -9.598 1.00 63.44 94 THR A O 1
ATOM 731 N N . THR A 1 95 ? 14.227 -9.662 -7.606 1.00 75.69 95 THR A N 1
ATOM 732 C CA . THR A 1 95 ? 12.842 -9.512 -8.077 1.00 75.69 95 THR A CA 1
ATOM 733 C C . THR A 1 95 ? 12.200 -8.170 -7.698 1.00 75.69 95 THR A C 1
ATOM 735 O O . THR A 1 95 ? 10.974 -8.092 -7.588 1.00 75.69 95 THR A O 1
ATOM 738 N N . VAL A 1 96 ? 13.003 -7.105 -7.552 1.00 76.94 96 VAL A N 1
ATOM 739 C CA . VAL A 1 96 ? 12.561 -5.759 -7.132 1.00 76.94 96 VAL A CA 1
ATOM 740 C C . VAL A 1 96 ? 11.333 -5.264 -7.897 1.00 76.94 96 VAL A C 1
ATOM 742 O O . VAL A 1 96 ? 10.348 -4.888 -7.275 1.00 76.94 96 VAL A O 1
ATOM 745 N N . ARG A 1 97 ? 11.317 -5.345 -9.235 1.00 78.69 97 ARG A N 1
ATOM 746 C CA . ARG A 1 97 ? 10.206 -4.811 -10.057 1.00 78.69 97 ARG A CA 1
ATOM 747 C C . ARG A 1 97 ? 8.872 -5.482 -9.769 1.00 78.69 97 ARG A C 1
ATOM 749 O O . ARG A 1 97 ? 7.836 -4.837 -9.662 1.00 78.69 97 ARG A O 1
ATOM 756 N N . ASN A 1 98 ? 8.893 -6.804 -9.634 1.00 82.38 98 ASN A N 1
ATOM 757 C CA . ASN A 1 98 ? 7.684 -7.564 -9.331 1.00 82.38 98 ASN A CA 1
ATOM 758 C C . ASN A 1 98 ? 7.190 -7.281 -7.913 1.00 82.38 98 ASN A C 1
ATOM 760 O O . ASN A 1 98 ? 5.990 -7.339 -7.664 1.00 82.38 98 ASN A O 1
ATOM 764 N N . ALA A 1 99 ? 8.109 -6.975 -7.000 1.00 81.00 99 ALA A N 1
ATOM 765 C CA . ALA A 1 99 ? 7.772 -6.614 -5.640 1.00 81.00 99 ALA A CA 1
ATOM 766 C C . ALA A 1 99 ? 7.260 -5.166 -5.532 1.00 81.00 99 ALA A C 1
ATOM 768 O O . ALA A 1 99 ? 6.285 -4.929 -4.826 1.00 81.00 99 ALA A O 1
ATOM 769 N N . ALA A 1 100 ? 7.836 -4.230 -6.290 1.00 84.56 100 ALA A N 1
ATOM 770 C CA . ALA A 1 100 ? 7.389 -2.843 -6.402 1.00 84.56 100 ALA A CA 1
ATOM 771 C C . ALA A 1 100 ? 5.926 -2.757 -6.863 1.00 84.56 100 ALA A C 1
ATOM 773 O O . ALA A 1 100 ? 5.115 -2.073 -6.243 1.00 84.56 100 ALA A O 1
ATOM 774 N N . ARG A 1 101 ? 5.551 -3.575 -7.856 1.00 89.50 101 ARG A N 1
ATOM 775 C CA . ARG A 1 101 ? 4.161 -3.716 -8.327 1.00 89.50 101 ARG A CA 1
ATOM 776 C C . ARG A 1 101 ? 3.182 -4.241 -7.272 1.00 89.50 101 ARG A C 1
ATOM 778 O O . ARG A 1 101 ? 1.979 -4.100 -7.442 1.00 89.50 101 ARG A O 1
ATOM 785 N N . ALA A 1 102 ? 3.661 -4.856 -6.189 1.00 89.75 102 ALA A N 1
ATOM 786 C CA . ALA A 1 102 ? 2.809 -5.296 -5.085 1.00 89.75 102 ALA A CA 1
ATOM 787 C C . ALA A 1 102 ? 2.628 -4.217 -4.001 1.00 89.75 102 ALA A C 1
ATOM 789 O O . ALA A 1 102 ? 1.701 -4.316 -3.193 1.00 89.75 102 ALA A O 1
ATOM 790 N N . VAL A 1 103 ? 3.479 -3.184 -3.978 1.00 89.25 103 VAL A N 1
ATOM 791 C CA . VAL A 1 103 ? 3.473 -2.139 -2.942 1.00 89.25 103 VAL A CA 1
ATOM 792 C C . VAL A 1 103 ? 2.139 -1.385 -2.872 1.00 89.25 103 VAL A C 1
ATOM 794 O O . VAL A 1 103 ? 1.624 -1.260 -1.757 1.00 89.25 103 VAL A O 1
ATOM 797 N N . PRO A 1 104 ? 1.509 -0.951 -3.987 1.00 89.19 104 PRO A N 1
ATOM 798 C CA . PRO A 1 104 ? 0.188 -0.322 -3.936 1.00 89.19 104 PRO A CA 1
ATOM 799 C C . PRO A 1 104 ? -0.845 -1.185 -3.233 1.00 89.19 104 PRO A C 1
ATOM 801 O O . PRO A 1 104 ? -1.556 -0.709 -2.355 1.00 89.19 104 PRO A O 1
ATOM 804 N N . THR A 1 105 ? -0.891 -2.473 -3.570 1.00 90.75 105 THR A N 1
ATOM 805 C CA . THR A 1 105 ? -1.845 -3.408 -2.974 1.00 90.75 105 THR A CA 1
ATOM 806 C C . THR A 1 105 ? -1.598 -3.568 -1.470 1.00 90.75 105 THR A C 1
ATOM 808 O O . THR A 1 105 ? -2.542 -3.515 -0.684 1.00 90.75 105 THR A O 1
ATOM 811 N N . ILE A 1 106 ? -0.336 -3.691 -1.041 1.00 90.06 106 ILE A N 1
ATOM 812 C CA . ILE A 1 106 ? 0.025 -3.779 0.384 1.00 90.06 106 ILE A CA 1
ATOM 813 C C . ILE A 1 106 ? -0.423 -2.521 1.141 1.00 90.06 106 ILE A C 1
ATOM 815 O O . ILE A 1 106 ? -1.005 -2.624 2.226 1.00 90.06 106 ILE A O 1
ATOM 819 N N . LEU A 1 107 ? -0.167 -1.331 0.589 1.00 88.56 107 LEU A N 1
ATOM 820 C CA . LEU A 1 107 ? -0.537 -0.077 1.245 1.00 88.56 107 LEU A CA 1
ATOM 821 C C . LEU A 1 107 ? -2.047 0.147 1.265 1.00 88.56 107 LEU A C 1
ATOM 823 O O . LEU A 1 107 ? -2.557 0.534 2.316 1.00 88.56 107 LEU A O 1
ATOM 827 N N . ARG A 1 108 ? -2.762 -0.141 0.169 1.00 90.44 108 ARG A N 1
ATOM 828 C CA . ARG A 1 108 ? -4.229 -0.036 0.108 1.00 90.44 108 ARG A CA 1
ATOM 829 C C . ARG A 1 108 ? -4.882 -0.892 1.184 1.00 90.44 108 ARG A C 1
ATOM 831 O O . ARG A 1 108 ? -5.655 -0.376 1.982 1.00 90.44 108 ARG A O 1
ATOM 838 N N . LYS A 1 109 ? -4.468 -2.153 1.308 1.00 90.50 109 LYS A N 1
ATOM 839 C CA . LYS A 1 109 ? -4.964 -3.047 2.363 1.00 90.50 109 LYS A CA 1
ATOM 840 C C . LYS A 1 109 ? -4.628 -2.578 3.762 1.00 90.50 109 LYS A C 1
ATOM 842 O O . LYS A 1 109 ? -5.473 -2.582 4.644 1.00 90.50 109 LYS A O 1
ATOM 847 N N . THR A 1 110 ? -3.395 -2.128 3.970 1.00 90.19 110 THR A N 1
ATOM 848 C CA . THR A 1 110 ? -2.986 -1.608 5.278 1.00 90.19 110 THR A CA 1
ATOM 849 C C . THR A 1 110 ? -3.827 -0.393 5.668 1.00 90.19 110 THR A C 1
ATOM 851 O O . THR A 1 110 ? -4.257 -0.290 6.815 1.00 90.19 110 THR A O 1
ATOM 854 N N . ALA A 1 111 ? -4.087 0.510 4.721 1.00 89.56 111 ALA A N 1
ATOM 855 C CA . ALA A 1 111 ? -4.945 1.667 4.920 1.00 89.56 111 ALA A CA 1
ATOM 856 C C . ALA A 1 111 ? -6.414 1.270 5.146 1.00 89.56 111 ALA A C 1
ATOM 858 O O . ALA A 1 111 ? -7.021 1.793 6.077 1.00 89.56 111 ALA A O 1
ATOM 859 N N . ALA A 1 112 ? -6.958 0.314 4.388 1.00 90.75 112 ALA A N 1
ATOM 860 C CA . ALA A 1 112 ? -8.308 -0.210 4.593 1.00 90.75 112 ALA A CA 1
ATOM 861 C C . ALA A 1 112 ? -8.474 -0.845 5.984 1.00 90.75 112 ALA A C 1
ATOM 863 O O . ALA A 1 112 ? -9.419 -0.518 6.698 1.00 90.75 112 ALA A O 1
ATOM 864 N N . ASP A 1 113 ? -7.517 -1.662 6.425 1.00 90.94 113 ASP A N 1
ATOM 865 C CA . ASP A 1 113 ? -7.514 -2.245 7.769 1.00 90.94 113 ASP A CA 1
ATOM 866 C C . ASP A 1 113 ? -7.492 -1.172 8.855 1.00 90.94 113 ASP A C 1
ATOM 868 O O . ASP A 1 113 ? -8.230 -1.245 9.836 1.00 90.94 113 ASP A O 1
ATOM 872 N N . GLN A 1 114 ? -6.654 -0.145 8.689 1.00 90.06 114 GLN A N 1
ATOM 873 C CA . GLN A 1 114 ? -6.616 0.962 9.639 1.00 90.06 114 GLN A CA 1
ATOM 874 C C . GLN A 1 114 ? -7.928 1.755 9.639 1.00 90.06 114 GLN A C 1
ATOM 876 O O . GLN A 1 114 ? -8.392 2.146 10.708 1.00 90.06 114 GLN A O 1
ATOM 881 N N . ALA A 1 115 ? -8.535 1.974 8.473 1.00 89.69 115 ALA A N 1
ATOM 882 C CA . ALA A 1 115 ? -9.830 2.631 8.344 1.00 89.69 115 ALA A CA 1
ATOM 883 C C . ALA A 1 115 ? -10.927 1.843 9.078 1.00 89.69 115 ALA A C 1
ATOM 885 O O . ALA A 1 115 ? -11.637 2.419 9.902 1.00 89.69 115 ALA A O 1
ATOM 886 N N . ARG A 1 116 ? -10.995 0.520 8.872 1.00 90.62 116 ARG A N 1
ATOM 887 C CA . ARG A 1 116 ? -11.921 -0.382 9.578 1.00 90.62 116 ARG A CA 1
ATOM 888 C C . ARG A 1 116 ? -11.709 -0.323 11.095 1.00 90.62 116 ARG A C 1
ATOM 890 O O . ARG A 1 116 ? -12.667 -0.137 11.836 1.00 90.62 116 ARG A O 1
ATOM 897 N N . ARG A 1 117 ? -10.458 -0.382 11.569 1.00 90.44 117 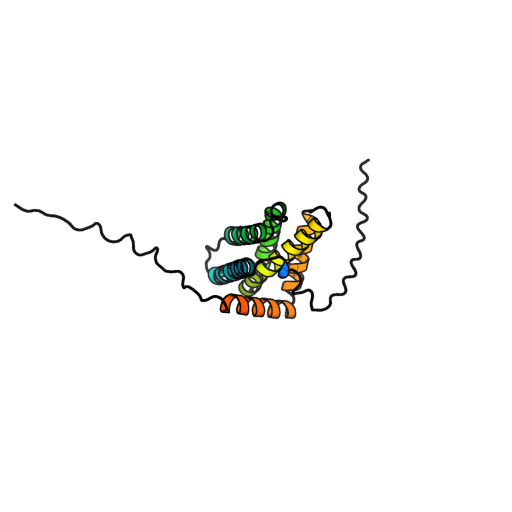ARG A N 1
ATOM 898 C CA . ARG A 1 117 ? -10.131 -0.270 13.006 1.00 90.44 117 ARG A CA 1
ATOM 899 C C . ARG A 1 117 ? -10.601 1.054 13.609 1.00 90.44 117 ARG A C 1
ATOM 901 O O . ARG A 1 117 ? -11.194 1.051 14.685 1.00 90.44 117 ARG A O 1
ATOM 908 N N . VAL A 1 118 ? -10.369 2.171 12.916 1.00 90.38 118 VAL A N 1
ATOM 909 C CA . VAL A 1 118 ? -10.844 3.495 13.352 1.00 90.38 118 VAL A CA 1
ATOM 910 C C . VAL A 1 118 ? -12.365 3.550 13.390 1.00 90.38 118 VAL A C 1
ATOM 912 O O . VAL A 1 118 ? -12.919 4.061 14.361 1.00 90.38 118 VAL A O 1
ATOM 915 N N . ALA A 1 119 ? -13.035 3.019 12.365 1.00 88.75 119 ALA A N 1
ATOM 916 C CA . ALA A 1 119 ? -14.493 2.974 12.300 1.00 88.75 119 ALA A CA 1
ATOM 917 C C . ALA A 1 119 ? -15.092 2.156 13.458 1.00 88.75 119 ALA A C 1
ATOM 919 O O . ALA A 1 119 ? -16.097 2.562 14.034 1.00 88.75 119 ALA A O 1
ATOM 920 N N . SER A 1 120 ? -14.421 1.077 13.873 1.00 92.62 120 SER A N 1
ATOM 921 C CA . SER A 1 120 ? -14.782 0.275 15.051 1.00 92.62 120 SER A CA 1
ATOM 922 C C . SER A 1 120 ? -14.378 0.907 16.394 1.00 92.62 120 SER A C 1
ATOM 924 O O . SER A 1 120 ? -14.483 0.259 17.433 1.00 92.62 120 SER A O 1
ATOM 926 N N . GLY A 1 121 ? -13.872 2.146 16.407 1.00 93.25 121 GLY A N 1
ATOM 927 C CA . GLY A 1 121 ? -13.470 2.857 17.625 1.00 93.25 121 GLY A CA 1
ATOM 928 C C . GLY A 1 121 ? -12.123 2.424 18.216 1.00 93.25 121 GLY A C 1
ATOM 929 O O . GLY A 1 121 ? -11.752 2.881 19.300 1.00 93.25 121 GLY A O 1
ATOM 930 N N . GLN A 1 122 ? -11.357 1.573 17.526 1.00 91.62 122 GLN A N 1
ATOM 931 C CA . GLN A 1 122 ? -10.028 1.176 17.984 1.00 91.62 122 GLN A CA 1
ATOM 932 C C . GLN A 1 122 ? -9.019 2.315 17.803 1.00 91.62 122 GLN A C 1
ATOM 934 O O . GLN A 1 122 ? -9.053 3.089 16.842 1.00 91.62 122 GLN A O 1
ATOM 939 N N . ARG A 1 123 ? -8.060 2.402 18.729 1.00 88.31 123 ARG A N 1
ATOM 940 C CA . ARG A 1 123 ? -6.970 3.378 18.641 1.00 88.31 123 ARG A CA 1
ATOM 941 C C . ARG A 1 123 ? -5.951 2.938 17.592 1.00 88.31 123 ARG A C 1
ATOM 943 O O . ARG A 1 123 ? -5.450 1.819 17.634 1.00 88.31 123 ARG A O 1
ATOM 950 N N . LEU A 1 124 ? -5.581 3.852 16.697 1.00 86.62 124 LEU A N 1
ATOM 951 C CA . LEU A 1 124 ? -4.467 3.643 15.772 1.00 86.62 124 LEU A CA 1
ATOM 952 C C . LEU A 1 124 ? -3.134 3.732 16.515 1.00 86.62 124 LEU A C 1
ATOM 954 O O . LEU A 1 124 ? -2.793 4.787 17.055 1.00 86.62 124 LEU A O 1
ATOM 958 N N . THR A 1 125 ? -2.350 2.654 16.492 1.00 88.75 125 THR A N 1
ATOM 959 C CA . THR A 1 125 ? -1.003 2.627 17.069 1.00 88.75 125 THR A CA 1
ATOM 960 C C . THR A 1 125 ? 0.048 2.400 15.984 1.00 88.75 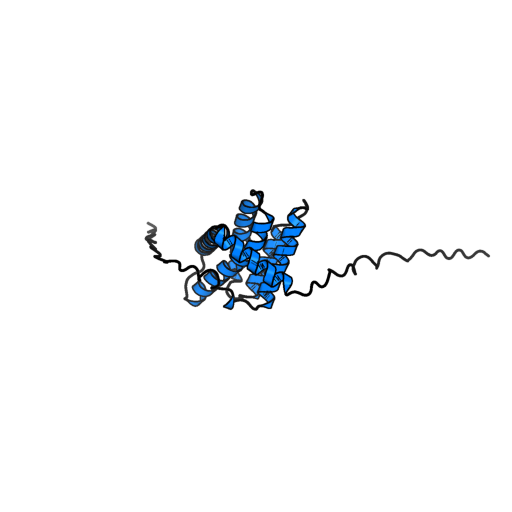125 THR A C 1
ATOM 962 O O . THR A 1 125 ? -0.210 1.822 14.931 1.00 88.75 125 THR A O 1
ATOM 965 N N . ARG A 1 126 ? 1.287 2.846 16.223 1.00 86.25 126 ARG A N 1
ATOM 966 C CA . ARG A 1 126 ? 2.401 2.593 15.285 1.00 86.25 126 ARG A CA 1
ATOM 967 C C . ARG A 1 126 ? 2.626 1.098 15.071 1.00 86.25 126 ARG A C 1
ATOM 969 O O . ARG A 1 126 ? 2.886 0.666 13.953 1.00 86.25 126 ARG A O 1
ATOM 976 N N . GLN A 1 127 ? 2.516 0.326 16.148 1.00 86.88 127 GLN A N 1
ATOM 977 C CA . GLN A 1 127 ? 2.703 -1.118 16.125 1.00 86.88 127 GLN A CA 1
ATOM 978 C C . GLN A 1 127 ? 1.592 -1.812 15.332 1.00 86.88 127 GLN A C 1
ATOM 980 O O . GLN A 1 127 ? 1.911 -2.687 14.532 1.00 86.88 127 GLN A O 1
ATOM 985 N N . SER A 1 128 ? 0.326 -1.384 15.458 1.00 86.62 128 SER A N 1
ATOM 986 C CA . SER A 1 128 ? -0.781 -1.967 14.684 1.00 86.62 128 SER A CA 1
ATOM 987 C C . SER A 1 128 ? -0.591 -1.761 13.182 1.00 86.62 128 SER A C 1
ATOM 989 O O . SER A 1 128 ? -0.750 -2.707 12.408 1.00 86.62 128 SER A O 1
ATOM 991 N N . VAL A 1 129 ? -0.184 -0.555 12.766 1.00 87.44 129 VAL A N 1
ATOM 992 C CA . VAL A 1 129 ? 0.083 -0.231 11.355 1.00 87.44 129 VAL A CA 1
ATOM 993 C C . VAL A 1 129 ? 1.231 -1.080 10.816 1.00 87.44 129 VAL A C 1
ATOM 995 O O . VAL A 1 129 ? 1.096 -1.692 9.760 1.00 87.44 129 VAL A O 1
ATOM 998 N N . LEU A 1 130 ? 2.346 -1.157 11.550 1.00 87.12 130 LEU A N 1
ATOM 999 C CA . LEU A 1 130 ? 3.517 -1.930 11.132 1.00 87.12 130 LEU A CA 1
ATOM 1000 C C . LEU A 1 130 ? 3.233 -3.436 11.086 1.00 87.12 130 LEU A C 1
ATOM 1002 O O . LEU A 1 130 ? 3.647 -4.089 10.133 1.00 87.12 130 LEU A O 1
ATOM 1006 N N . LYS A 1 131 ? 2.499 -3.983 12.066 1.00 89.00 131 LYS A N 1
ATOM 1007 C CA . LYS A 1 131 ? 2.093 -5.399 12.098 1.00 89.00 131 LYS A CA 1
ATOM 1008 C C . LYS A 1 131 ? 1.187 -5.730 10.909 1.00 89.00 131 LYS A C 1
ATOM 1010 O O . LYS A 1 131 ? 1.430 -6.721 10.225 1.00 89.00 131 LYS A O 1
ATOM 1015 N N . SER A 1 132 ? 0.214 -4.865 10.610 1.00 89.75 132 SER A N 1
ATOM 1016 C CA . SER A 1 132 ? -0.689 -5.028 9.457 1.00 89.75 132 SER A CA 1
ATOM 1017 C C . SER A 1 132 ? 0.085 -4.953 8.136 1.00 89.75 132 SER A C 1
ATOM 1019 O O . SER A 1 132 ? -0.027 -5.841 7.296 1.00 89.75 132 SER A O 1
ATOM 1021 N N . ALA A 1 133 ? 0.964 -3.958 7.986 1.00 87.25 133 ALA A N 1
ATOM 1022 C CA . ALA A 1 133 ? 1.807 -3.810 6.801 1.00 87.25 133 ALA A CA 1
ATOM 1023 C C . ALA A 1 133 ? 2.745 -5.010 6.598 1.00 87.25 133 ALA A C 1
ATOM 1025 O O . ALA A 1 133 ? 2.889 -5.504 5.479 1.00 87.25 133 ALA A O 1
ATOM 1026 N N . ALA A 1 134 ? 3.363 -5.514 7.671 1.00 87.44 134 ALA A N 1
ATOM 1027 C CA . ALA A 1 134 ? 4.222 -6.692 7.624 1.00 87.44 134 ALA A CA 1
ATOM 1028 C C . ALA A 1 134 ? 3.439 -7.955 7.235 1.00 87.44 134 ALA A C 1
ATOM 1030 O O . ALA A 1 134 ? 3.901 -8.700 6.369 1.00 87.44 134 ALA A O 1
ATOM 1031 N N . ARG A 1 135 ? 2.240 -8.162 7.803 1.00 90.62 135 ARG A N 1
ATOM 1032 C CA . ARG A 1 135 ? 1.332 -9.267 7.444 1.00 90.62 135 ARG A CA 1
ATOM 1033 C C . ARG A 1 135 ? 0.966 -9.210 5.962 1.00 90.62 135 ARG A C 1
ATOM 1035 O O . ARG A 1 135 ? 1.168 -10.189 5.249 1.00 90.62 135 ARG A O 1
ATOM 1042 N N . HIS A 1 136 ? 0.522 -8.053 5.473 1.00 90.62 136 HIS A N 1
ATOM 1043 C CA . HIS A 1 136 ? 0.183 -7.865 4.060 1.00 90.62 136 HIS A CA 1
ATOM 1044 C C . HIS A 1 136 ? 1.383 -8.041 3.133 1.00 90.62 136 HIS A C 1
ATOM 1046 O O . HIS A 1 136 ? 1.245 -8.608 2.054 1.00 90.62 136 HIS A O 1
ATOM 1052 N N . THR A 1 137 ? 2.572 -7.618 3.561 1.00 89.00 137 THR A N 1
ATOM 1053 C CA . THR A 1 137 ? 3.808 -7.841 2.802 1.00 89.00 137 THR A CA 1
ATOM 1054 C C . THR A 1 137 ? 4.135 -9.326 2.707 1.00 89.00 137 THR A C 1
ATOM 1056 O O . THR A 1 137 ? 4.402 -9.816 1.614 1.00 89.00 137 THR A O 1
ATOM 1059 N N . ALA A 1 138 ? 4.075 -10.061 3.821 1.00 88.00 138 ALA A N 1
ATOM 1060 C CA . ALA A 1 138 ? 4.319 -11.501 3.830 1.00 88.00 138 ALA A CA 1
ATOM 1061 C C . ALA A 1 138 ? 3.338 -12.240 2.905 1.00 88.00 138 ALA A C 1
ATOM 1063 O O . ALA A 1 138 ? 3.755 -13.056 2.087 1.00 88.00 138 ALA A O 1
ATOM 1064 N N . GLN A 1 139 ? 2.052 -11.881 2.957 1.00 88.75 139 GLN A N 1
ATOM 1065 C CA . GLN A 1 139 ? 1.032 -12.442 2.069 1.00 88.75 139 GLN A CA 1
ATOM 1066 C C . GLN A 1 139 ? 1.248 -12.067 0.600 1.00 88.75 139 GLN A C 1
ATOM 1068 O O . GLN A 1 139 ? 1.047 -12.897 -0.280 1.00 88.75 139 GLN A O 1
ATOM 1073 N N . ALA A 1 140 ? 1.653 -10.830 0.310 1.00 86.81 140 ALA A N 1
ATOM 1074 C CA . ALA A 1 140 ? 1.914 -10.383 -1.055 1.00 86.81 140 ALA A CA 1
ATOM 1075 C C . ALA A 1 140 ? 3.162 -11.039 -1.666 1.00 86.81 140 ALA A C 1
ATOM 1077 O O . ALA A 1 140 ? 3.272 -11.135 -2.890 1.00 86.81 140 ALA A O 1
ATOM 1078 N N . LEU A 1 141 ? 4.095 -11.494 -0.824 1.00 84.62 141 LEU A N 1
ATOM 1079 C CA . LEU A 1 14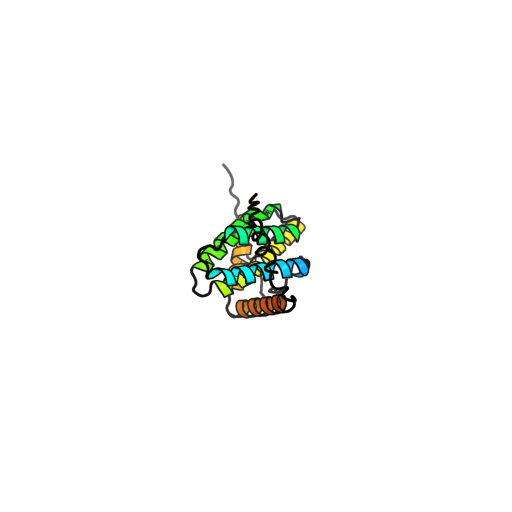1 ? 5.303 -12.198 -1.244 1.00 84.62 141 LEU A CA 1
ATOM 1080 C C . LEU A 1 141 ? 5.111 -13.706 -1.418 1.00 84.62 141 LEU A C 1
ATOM 1082 O O . LEU A 1 141 ? 5.959 -14.332 -2.061 1.00 84.62 141 LEU A O 1
ATOM 1086 N N . ASP A 1 142 ? 4.000 -14.275 -0.943 1.00 88.56 142 ASP A N 1
ATOM 1087 C CA . ASP A 1 142 ? 3.631 -15.655 -1.255 1.00 88.56 142 ASP A CA 1
ATOM 1088 C C . ASP A 1 142 ? 3.588 -15.865 -2.787 1.00 88.56 142 ASP A C 1
ATOM 1090 O O . ASP A 1 142 ? 2.950 -15.083 -3.501 1.00 88.56 142 ASP A O 1
ATOM 1094 N N . PRO A 1 143 ? 4.239 -16.904 -3.347 1.00 84.81 143 PRO A N 1
ATOM 1095 C CA . PRO A 1 143 ? 4.342 -17.075 -4.793 1.00 84.81 143 PRO A CA 1
ATOM 1096 C C . PRO A 1 143 ? 3.000 -17.158 -5.530 1.00 84.81 143 PRO A C 1
ATOM 1098 O O . PRO A 1 143 ? 2.922 -16.709 -6.680 1.00 84.81 143 PRO A O 1
ATOM 1101 N N . ARG A 1 144 ? 1.958 -17.735 -4.913 1.00 87.44 144 ARG A N 1
ATOM 1102 C CA . ARG A 1 144 ? 0.633 -17.876 -5.535 1.00 87.44 144 ARG A CA 1
ATOM 1103 C C . ARG A 1 144 ? -0.086 -16.533 -5.530 1.00 87.44 144 ARG A C 1
ATOM 1105 O O . ARG A 1 144 ? -0.528 -16.073 -6.587 1.00 87.44 144 ARG A O 1
ATOM 1112 N N . ARG A 1 145 ? -0.115 -15.863 -4.376 1.00 87.12 145 ARG A N 1
ATOM 1113 C CA . ARG A 1 145 ? -0.744 -14.542 -4.222 1.00 87.12 145 ARG A CA 1
ATOM 1114 C C . ARG A 1 145 ? -0.037 -13.485 -5.059 1.00 87.12 145 ARG A C 1
ATOM 1116 O O . ARG A 1 145 ? -0.693 -12.768 -5.811 1.00 87.12 145 ARG A O 1
ATOM 1123 N N . ARG A 1 146 ? 1.296 -13.477 -5.074 1.00 87.50 146 ARG A N 1
ATOM 1124 C CA . ARG A 1 146 ? 2.108 -12.575 -5.902 1.00 87.50 146 ARG A CA 1
ATOM 1125 C C . ARG A 1 146 ? 1.732 -12.636 -7.382 1.00 87.50 146 ARG A C 1
ATOM 1127 O O . ARG A 1 146 ? 1.589 -11.600 -8.024 1.00 87.50 146 ARG A O 1
ATOM 1134 N N . ARG A 1 147 ? 1.532 -13.837 -7.942 1.00 88.25 147 ARG A N 1
ATOM 1135 C CA . ARG A 1 147 ? 1.096 -13.995 -9.345 1.00 88.25 147 ARG A CA 1
ATOM 1136 C C . ARG A 1 147 ? -0.284 -13.379 -9.582 1.00 88.25 147 ARG A C 1
ATOM 1138 O O . ARG A 1 147 ? -0.474 -12.727 -10.608 1.00 88.25 147 ARG A O 1
ATOM 1145 N N . ARG A 1 148 ? -1.227 -13.556 -8.648 1.00 89.31 148 ARG A N 1
ATOM 1146 C CA . ARG A 1 148 ? -2.574 -12.958 -8.718 1.00 89.31 148 ARG A CA 1
ATOM 1147 C C . ARG A 1 148 ? -2.501 -11.430 -8.671 1.00 89.31 148 ARG A C 1
ATOM 1149 O O . ARG A 1 148 ? -3.089 -10.792 -9.539 1.00 89.31 148 ARG A O 1
ATOM 1156 N N . ILE A 1 149 ? -1.722 -10.872 -7.742 1.00 88.81 149 ILE A N 1
ATOM 1157 C CA . ILE A 1 149 ? -1.490 -9.423 -7.599 1.00 88.81 149 ILE A CA 1
ATOM 115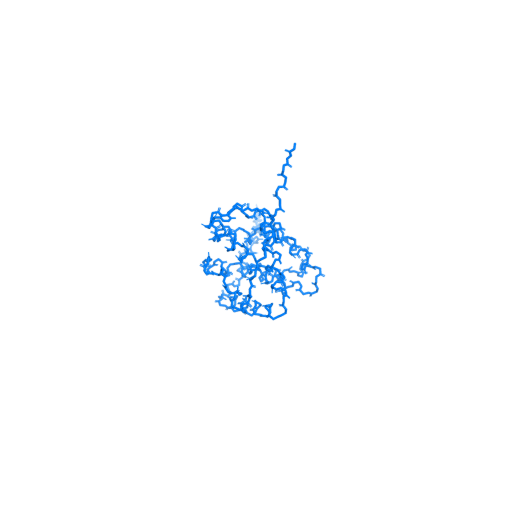8 C C . ILE A 1 149 ? -0.923 -8.843 -8.890 1.00 88.81 149 ILE A C 1
ATOM 1160 O O . ILE A 1 149 ? -1.515 -7.941 -9.468 1.00 88.81 149 ILE A O 1
ATOM 1164 N N . ILE A 1 150 ? 0.167 -9.417 -9.405 1.00 87.69 150 ILE A N 1
ATOM 1165 C CA . ILE A 1 150 ? 0.810 -8.936 -10.635 1.00 87.69 150 ILE A CA 1
ATOM 1166 C C . ILE A 1 150 ? -0.137 -9.053 -11.834 1.00 87.69 150 ILE A C 1
ATOM 1168 O O . ILE A 1 150 ? -0.169 -8.170 -12.691 1.00 87.69 150 ILE A O 1
ATOM 1172 N N . ARG A 1 151 ? -0.929 -10.130 -11.919 1.00 89.75 151 ARG A N 1
ATOM 1173 C CA . ARG A 1 151 ? -1.932 -10.291 -12.979 1.00 89.75 151 ARG A CA 1
ATOM 1174 C C . ARG A 1 151 ? -2.998 -9.197 -12.902 1.00 89.75 151 ARG A C 1
ATOM 1176 O O . ARG A 1 151 ? -3.319 -8.623 -13.938 1.00 89.75 151 ARG A O 1
ATOM 1183 N N . LYS A 1 152 ? -3.513 -8.905 -11.705 1.00 89.44 152 LYS A N 1
ATOM 1184 C CA . LYS A 1 152 ? -4.516 -7.857 -11.467 1.00 89.44 152 LYS A CA 1
ATOM 1185 C C . LYS A 1 152 ? -3.950 -6.471 -11.772 1.00 89.44 152 LYS A C 1
ATOM 1187 O O . LYS A 1 152 ? -4.539 -5.753 -12.569 1.00 89.44 152 LYS A O 1
ATOM 1192 N N . HIS A 1 153 ? -2.765 -6.157 -11.257 1.00 88.44 153 HIS A N 1
ATOM 1193 C CA . HIS A 1 153 ? -2.021 -4.937 -11.574 1.00 88.44 153 HIS A CA 1
ATOM 1194 C C . HIS A 1 153 ? -1.909 -4.731 -13.093 1.00 88.44 153 HIS A C 1
ATOM 1196 O O . HIS A 1 153 ? -2.335 -3.710 -13.621 1.00 88.44 153 HIS A O 1
ATOM 1202 N N . ARG A 1 154 ? -1.460 -5.753 -13.837 1.00 88.69 154 ARG A N 1
ATOM 1203 C CA . ARG A 1 154 ? -1.377 -5.683 -15.307 1.00 88.69 154 ARG A CA 1
ATOM 1204 C C . ARG A 1 154 ? -2.729 -5.458 -15.977 1.00 88.69 154 ARG A C 1
ATOM 1206 O O . ARG A 1 154 ? -2.779 -4.801 -17.009 1.00 88.69 154 ARG A O 1
ATOM 1213 N N . GLN A 1 155 ? -3.811 -6.031 -15.453 1.00 89.69 155 GLN A N 1
ATOM 1214 C CA . GLN A 1 155 ? -5.152 -5.795 -15.990 1.00 89.69 155 GLN A CA 1
ATOM 1215 C C . GLN A 1 155 ? -5.593 -4.345 -15.775 1.00 89.69 155 GLN A C 1
ATOM 1217 O O . GLN A 1 155 ? -6.146 -3.759 -16.699 1.00 89.69 155 GLN A O 1
ATOM 1222 N N . ILE A 1 156 ? -5.313 -3.775 -14.600 1.00 86.56 156 ILE A N 1
ATOM 1223 C CA . ILE A 1 156 ? -5.627 -2.381 -14.261 1.00 86.56 156 ILE A CA 1
ATOM 1224 C C . ILE A 1 156 ? -4.829 -1.435 -15.165 1.00 86.56 156 ILE A C 1
ATOM 1226 O O . ILE A 1 156 ? -5.416 -0.639 -15.891 1.00 86.56 156 ILE A O 1
ATOM 1230 N N . VAL A 1 157 ? -3.506 -1.602 -15.230 1.00 86.31 157 VAL A N 1
ATOM 1231 C CA . VAL A 1 157 ? -2.634 -0.756 -16.062 1.00 86.31 157 VAL A CA 1
ATOM 1232 C C . VAL A 1 157 ? -3.009 -0.838 -17.548 1.00 86.31 157 VAL A C 1
ATOM 1234 O O . VAL A 1 157 ? -3.063 0.183 -18.225 1.00 86.31 157 VAL A O 1
ATOM 1237 N N . ARG A 1 158 ? -3.355 -2.027 -18.065 1.00 84.56 158 ARG A N 1
ATOM 1238 C CA . ARG A 1 158 ? -3.775 -2.206 -19.471 1.00 84.56 158 ARG A CA 1
ATOM 1239 C C . ARG A 1 158 ? -5.098 -1.534 -19.827 1.00 84.56 158 ARG A C 1
ATOM 1241 O O . ARG A 1 158 ? -5.315 -1.248 -21.000 1.00 84.56 158 ARG A O 1
ATOM 1248 N N . ARG A 1 159 ? -6.003 -1.348 -18.862 1.00 79.88 159 ARG A N 1
ATOM 1249 C CA . ARG A 1 159 ? -7.286 -0.664 -19.098 1.00 79.88 159 ARG A CA 1
ATOM 1250 C C . ARG A 1 159 ? -7.102 0.834 -19.293 1.00 79.88 159 ARG A C 1
ATOM 1252 O O . ARG A 1 159 ? -7.956 1.471 -19.905 1.00 79.88 159 ARG A O 1
ATOM 1259 N N . ARG A 1 160 ? -5.975 1.383 -18.841 1.00 69.25 160 ARG A N 1
ATOM 1260 C CA . ARG A 1 160 ? -5.632 2.774 -19.081 1.00 69.25 160 ARG A CA 1
ATOM 1261 C C . ARG A 1 160 ? -5.251 2.946 -20.556 1.00 69.25 160 ARG A C 1
ATOM 1263 O O . ARG A 1 160 ? -4.307 2.300 -21.016 1.00 69.25 160 ARG A O 1
ATOM 1270 N N . PRO A 1 161 ? -5.909 3.837 -21.318 1.00 58.16 161 PRO A N 1
ATOM 1271 C CA . PRO A 1 161 ? -5.311 4.325 -22.545 1.00 58.16 161 PRO A CA 1
ATOM 1272 C C . PRO A 1 161 ? -4.035 5.047 -22.123 1.00 58.16 161 PRO A C 1
ATOM 1274 O O . PRO A 1 161 ? -4.095 6.101 -21.488 1.00 58.16 161 PRO A O 1
ATOM 1277 N N . VAL A 1 162 ? -2.880 4.447 -22.408 1.00 56.41 162 VAL A N 1
ATOM 1278 C CA . VAL A 1 162 ? -1.586 5.101 -22.238 1.00 56.41 162 VAL A CA 1
ATOM 1279 C C . VAL A 1 162 ? -1.660 6.374 -23.072 1.00 56.41 162 VAL A C 1
ATOM 1281 O O . VAL A 1 162 ? -1.520 6.337 -24.292 1.00 56.41 162 VAL A O 1
ATOM 1284 N N . ARG A 1 163 ? -1.943 7.517 -22.441 1.00 51.88 163 ARG A N 1
ATOM 1285 C CA . ARG A 1 163 ? -1.550 8.793 -23.019 1.00 51.88 163 ARG A CA 1
ATOM 1286 C C . ARG A 1 163 ? -0.038 8.767 -22.869 1.00 51.88 163 ARG A C 1
ATOM 1288 O O . ARG A 1 163 ? 0.416 8.864 -21.728 1.00 51.88 163 ARG A O 1
ATOM 1295 N N . PRO A 1 164 ? 0.734 8.559 -23.954 1.00 48.41 164 PRO A N 1
ATOM 1296 C CA . PRO A 1 164 ? 2.177 8.655 -23.841 1.00 48.41 164 PRO A CA 1
ATOM 1297 C C . PRO A 1 164 ? 2.465 10.002 -23.179 1.00 48.41 164 PRO A C 1
ATOM 1299 O O . PRO A 1 164 ? 1.770 10.971 -23.522 1.00 48.41 164 PRO A O 1
ATOM 1302 N N . PRO A 1 165 ? 3.404 10.080 -22.218 1.00 50.19 165 PRO A N 1
ATOM 1303 C CA . PRO A 1 165 ? 3.785 11.354 -21.641 1.00 50.19 165 PRO A CA 1
ATOM 1304 C C . PRO A 1 165 ? 4.098 12.258 -22.821 1.00 50.19 165 PRO A C 1
ATOM 1306 O O . PRO A 1 165 ? 5.020 12.007 -23.603 1.00 50.19 165 PRO A O 1
ATOM 1309 N N . THR A 1 166 ? 3.241 13.251 -23.048 1.00 49.50 166 THR A N 1
ATOM 1310 C CA . THR A 1 166 ? 3.464 14.181 -24.133 1.00 49.50 166 THR A CA 1
ATOM 1311 C C . THR A 1 166 ? 4.797 14.824 -23.797 1.00 49.50 166 THR A C 1
ATOM 1313 O O . THR A 1 166 ? 4.911 15.526 -22.795 1.00 49.50 166 THR A O 1
ATOM 1316 N N . ARG A 1 167 ? 5.816 14.570 -24.625 1.00 52.38 167 ARG A N 1
ATOM 1317 C CA . ARG A 1 167 ? 7.132 15.234 -24.643 1.00 52.38 167 ARG A CA 1
ATOM 1318 C C . ARG A 1 167 ? 7.013 16.754 -24.902 1.00 52.38 167 ARG A C 1
ATOM 1320 O O . ARG A 1 167 ? 7.905 17.380 -25.465 1.00 52.38 167 ARG A O 1
ATOM 1327 N N . SER A 1 168 ? 5.905 17.379 -24.517 1.00 52.31 168 SER A N 1
ATOM 1328 C CA . SER A 1 168 ? 5.544 18.774 -24.753 1.00 52.31 168 SER A CA 1
ATOM 1329 C C . SER A 1 168 ? 6.278 19.762 -23.837 1.00 52.31 168 SER A C 1
ATOM 1331 O O . SER A 1 168 ? 6.047 20.963 -23.948 1.00 52.31 168 SER A O 1
ATOM 1333 N N . GLY A 1 169 ? 7.220 19.299 -23.006 1.00 47.66 169 GLY A N 1
ATOM 1334 C CA . GLY A 1 169 ? 8.152 20.160 -22.266 1.00 47.66 169 GLY A CA 1
ATOM 1335 C C . GLY A 1 169 ? 9.437 20.537 -23.022 1.00 47.66 169 GLY A C 1
ATOM 1336 O O . GLY A 1 169 ? 10.048 21.553 -22.706 1.00 47.66 169 GLY A O 1
ATOM 1337 N N . ALA A 1 170 ? 9.853 19.784 -24.049 1.00 50.03 170 ALA A N 1
ATOM 1338 C CA . ALA A 1 170 ? 11.188 19.950 -24.648 1.00 50.03 170 ALA A CA 1
ATOM 1339 C C . ALA A 1 170 ? 11.269 20.955 -25.822 1.00 50.03 170 ALA A C 1
ATOM 1341 O O . ALA A 1 170 ? 12.349 21.192 -26.360 1.00 50.03 170 ALA A O 1
ATOM 1342 N N . ALA A 1 171 ? 10.156 21.571 -26.240 1.00 52.03 171 ALA A N 1
ATOM 1343 C CA . ALA A 1 171 ? 10.091 22.349 -27.487 1.00 52.03 171 ALA A CA 1
ATOM 1344 C C . ALA A 1 171 ? 9.953 23.879 -27.322 1.00 52.03 171 ALA A C 1
ATOM 1346 O O . ALA A 1 171 ? 9.570 24.551 -28.278 1.00 52.03 171 ALA A O 1
ATOM 1347 N N . ARG A 1 172 ? 10.259 24.469 -26.152 1.00 54.38 172 ARG A N 1
ATOM 1348 C CA . ARG A 1 172 ? 10.135 25.935 -25.936 1.00 54.38 172 ARG A CA 1
ATOM 1349 C C . ARG A 1 172 ? 11.425 26.693 -25.598 1.00 54.38 172 ARG A C 1
ATOM 1351 O O . ARG A 1 172 ? 11.348 27.830 -25.157 1.00 54.38 172 ARG A O 1
ATOM 1358 N N . TYR A 1 173 ? 12.601 26.134 -25.885 1.00 51.69 173 TYR A N 1
ATOM 1359 C CA . TYR A 1 173 ? 13.878 26.861 -25.757 1.00 51.69 173 TYR A CA 1
ATOM 1360 C C . TYR A 1 173 ? 14.756 26.766 -27.013 1.00 51.69 173 TYR A C 1
ATOM 1362 O O . TYR A 1 173 ? 15.951 26.510 -26.946 1.00 51.69 173 TYR A O 1
ATOM 1370 N N . ARG A 1 174 ? 14.188 26.991 -28.205 1.00 55.19 174 ARG A N 1
ATOM 1371 C CA . ARG A 1 174 ? 14.982 27.318 -29.403 1.00 55.19 174 ARG A CA 1
ATOM 1372 C C . ARG A 1 174 ? 14.223 28.291 -30.296 1.00 55.19 174 ARG A C 1
ATOM 1374 O O . ARG A 1 174 ? 13.421 27.849 -31.112 1.00 55.19 174 ARG A O 1
ATOM 1381 N N . ARG A 1 175 ? 14.503 29.592 -30.139 1.00 55.72 175 ARG A N 1
ATOM 1382 C CA . ARG A 1 175 ? 14.628 30.629 -31.195 1.00 55.72 175 ARG A CA 1
ATOM 1383 C C . ARG A 1 175 ? 14.482 32.033 -30.589 1.00 55.72 175 ARG A C 1
ATOM 1385 O O . ARG A 1 175 ? 13.445 32.667 -30.710 1.00 55.72 175 ARG A O 1
ATOM 1392 N N . VAL A 1 176 ? 15.568 32.549 -30.020 1.00 58.03 176 VAL A N 1
ATOM 1393 C CA . VAL A 1 176 ? 15.848 33.996 -30.033 1.00 58.03 176 VAL A CA 1
ATOM 1394 C C . VAL A 1 176 ? 17.340 34.198 -30.285 1.00 58.03 176 VAL A C 1
ATOM 1396 O O . VAL A 1 176 ? 18.084 34.693 -29.460 1.00 58.03 176 VAL A O 1
ATOM 1399 N N . CYS A 1 177 ? 17.780 33.751 -31.460 1.00 56.16 177 CYS A N 1
ATOM 1400 C CA . CYS A 1 177 ? 18.999 34.232 -32.101 1.00 56.16 177 CYS A CA 1
ATOM 1401 C C . CYS A 1 177 ? 18.687 34.385 -33.589 1.00 56.16 177 CYS A C 1
ATOM 1403 O O . CYS A 1 177 ? 18.810 33.439 -34.365 1.00 56.16 177 CYS A O 1
ATOM 1405 N N . ARG A 1 178 ? 18.247 35.577 -33.995 1.00 56.09 178 ARG A N 1
ATOM 1406 C CA . ARG A 1 178 ? 18.482 36.047 -35.359 1.00 56.09 178 ARG A CA 1
ATOM 1407 C C . ARG A 1 178 ? 18.948 37.490 -35.303 1.00 56.09 178 ARG A C 1
ATOM 1409 O O . ARG A 1 178 ? 18.202 38.394 -34.945 1.00 56.09 178 ARG A O 1
ATOM 1416 N N . CYS A 1 179 ? 20.224 37.628 -35.631 1.00 53.94 179 CYS A N 1
ATOM 1417 C CA . CYS A 1 179 ? 20.950 38.850 -35.895 1.00 53.94 179 CYS A CA 1
ATOM 1418 C C . CYS A 1 179 ? 20.139 39.811 -36.769 1.00 53.94 179 CYS A C 1
ATOM 1420 O O . CYS A 1 179 ? 19.620 39.414 -37.813 1.00 53.94 179 CYS A O 1
ATOM 1422 N N . ARG A 1 180 ? 20.140 41.092 -36.402 1.00 54.84 180 ARG A N 1
ATOM 1423 C CA . ARG A 1 180 ? 19.897 42.186 -37.340 1.00 54.84 180 ARG A CA 1
ATOM 1424 C C . ARG A 1 180 ? 21.183 43.006 -37.420 1.00 54.84 180 ARG A C 1
ATOM 1426 O O . ARG A 1 180 ? 21.347 43.989 -36.714 1.00 54.84 180 ARG A O 1
ATOM 1433 N N . MET A 1 181 ? 22.124 42.542 -38.245 1.00 53.50 181 MET A N 1
ATOM 1434 C CA . MET A 1 181 ? 23.164 43.414 -38.792 1.00 53.50 181 MET A CA 1
ATOM 1435 C C . MET A 1 181 ? 22.475 44.328 -39.804 1.00 53.50 181 MET A C 1
ATOM 1437 O O . MET A 1 181 ? 22.051 43.861 -40.859 1.00 53.50 181 MET A O 1
ATOM 1441 N N . VAL A 1 182 ? 22.336 45.610 -39.476 1.00 62.31 182 VAL A N 1
ATOM 1442 C CA . VAL A 1 182 ? 22.084 46.647 -40.477 1.00 62.31 182 VAL A CA 1
ATOM 1443 C C . VAL A 1 182 ? 23.434 47.284 -40.770 1.00 62.31 182 VAL A C 1
ATOM 1445 O O . VAL A 1 182 ? 24.011 47.947 -39.916 1.00 62.31 182 VAL A O 1
ATOM 1448 N N . ARG A 1 183 ? 23.953 47.006 -41.965 1.00 61.12 183 ARG A N 1
ATOM 1449 C CA . ARG A 1 183 ? 24.910 47.881 -42.643 1.00 61.12 183 ARG A CA 1
ATOM 1450 C C . ARG A 1 183 ? 24.100 49.024 -43.242 1.00 61.12 183 ARG A C 1
ATOM 1452 O O . ARG A 1 183 ? 23.121 48.703 -43.905 1.00 61.12 183 ARG A O 1
ATOM 1459 N N . TYR A 1 184 ? 24.494 50.268 -42.998 1.00 58.88 184 TYR A N 1
ATOM 1460 C CA . TYR A 1 184 ? 24.727 51.323 -43.993 1.00 58.88 184 TYR A CA 1
ATOM 1461 C C . TYR A 1 184 ? 25.494 52.450 -43.306 1.00 58.88 184 TYR A C 1
ATOM 1463 O O . TYR A 1 184 ? 25.079 52.832 -42.190 1.00 58.88 184 TYR A O 1
#

Organism: NCBI:txid633194

Secondary structure (DSSP, 8-state):
-----------------TTTTSTTGGGS-HHHHHHHHHHHHHHHHHTTSTT--HHHHHHHHHHHHHHH-GGGGGGHHHHHHHHHHHHHHHTTSTTHHHHHTTHHHHHHHHHHHHHHHHHTTPPP-HHHHHHHHHHHHHHHHSHHHHHHHHHHHHHHHHHS-------TTTTSS-----------

Foldseek 3Di:
DDDPPPPPPPPPPPPDDPPCLPPQCVLFDLVLLLVLLVLLLVLLVCLVPPPRDQLVSLVVLLVSLCVSPVVCVVVSVLLSVLLVVLLVVLNPDPCNSLLSSCSSSLSSQLSSVVSVCVVVVHDDDSVSSNVSSVVSSVQCPPPVNSVVSSVVSVVSNVVDPCPPPPPVVPPPPDDDDDDDDDDD

Radius of gyration: 21.94 Å; chains: 1; bounding box: 40×71×84 Å

pLDDT: mean 76.53, std 15.88, range [36.81, 93.25]

Sequence (184 aa):
MLDTFYDDDFEDDFGFEDDDFEDGDDLFDPEDIEAMEALADDFAEGFEDDDLDEDAFLGALAGLAARALPMVKRAAPMLLKAGRSILGRLSRSTTVRNAARAVPTILRKTAADQARRVASGQRLTRQSVLKSAARHTAQALDPRRRRRIIRKHRQIVRRRPVRPPTRSGAARYRRVCRCRMVRY